Protein AF-0000000086881208 (afdb_homodimer)

pLDDT: m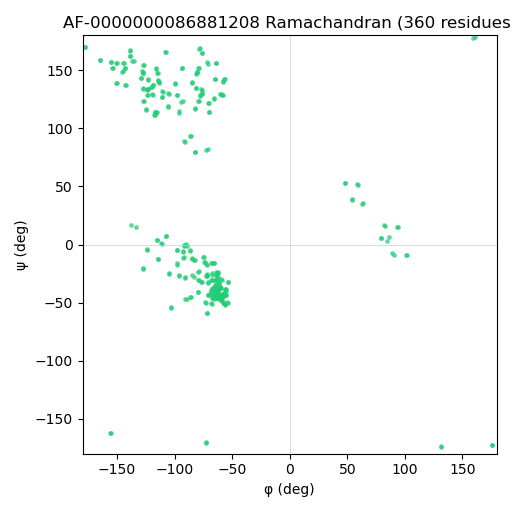ean 94.54, std 6.15, range [45.84, 98.88]

Structure (mmCIF, N/CA/C/O backbone):
data_AF-0000000086881208-model_v1
#
loop_
_entity.id
_entity.type
_entity.pdbx_description
1 polymer 'GNAT family N-acetyltransferase'
#
loop_
_atom_site.group_PDB
_atom_site.id
_atom_site.type_symbol
_atom_site.label_atom_id
_atom_site.label_alt_id
_atom_site.label_comp_id
_atom_site.label_asym_id
_atom_site.label_entity_id
_atom_site.label_seq_id
_atom_site.pdbx_PDB_ins_code
_atom_site.Cartn_x
_atom_site.Cartn_y
_atom_site.Cartn_z
_atom_site.occupancy
_atom_site.B_iso_or_equiv
_atom_site.auth_seq_id
_atom_site.auth_comp_id
_atom_site.auth_asym_id
_atom_site.auth_atom_id
_atom_site.pdbx_PDB_model_num
ATOM 1 N N . MET A 1 1 ? 14.539 -14.617 -22.531 1 46.09 1 MET A N 1
ATOM 2 C CA . MET A 1 1 ? 13.367 -14.367 -21.703 1 46.09 1 MET A CA 1
ATOM 3 C C . MET A 1 1 ? 13.273 -15.391 -20.578 1 46.09 1 MET A C 1
ATOM 5 O O . MET A 1 1 ? 13.602 -16.562 -20.766 1 46.09 1 MET A O 1
ATOM 9 N N . PHE A 1 2 ? 13.438 -14.977 -19.266 1 60.81 2 PHE A N 1
ATOM 10 C CA . PHE A 1 2 ? 14.055 -15.773 -18.203 1 60.81 2 PHE A CA 1
ATOM 11 C C . PHE A 1 2 ? 13.141 -16.922 -17.797 1 60.81 2 PHE A C 1
ATOM 13 O O . PHE A 1 2 ? 12.023 -16.688 -17.312 1 60.81 2 PHE A O 1
ATOM 20 N N . THR A 1 3 ? 13.18 -18.016 -18.562 1 76 3 THR A N 1
ATOM 21 C CA . THR A 1 3 ? 12.609 -19.25 -18.031 1 76 3 THR A CA 1
ATOM 22 C C . THR A 1 3 ? 13.422 -19.734 -16.828 1 76 3 THR A C 1
ATOM 24 O O . THR A 1 3 ? 14.656 -19.75 -16.875 1 76 3 THR A O 1
ATOM 27 N N . TYR A 1 4 ? 12.734 -19.938 -15.781 1 84.25 4 TYR A N 1
ATOM 28 C CA . TYR A 1 4 ? 13.375 -20.422 -14.562 1 84.25 4 TYR A CA 1
ATOM 29 C C . TYR A 1 4 ? 12.844 -21.797 -14.18 1 84.25 4 TYR A C 1
ATOM 31 O O . TYR A 1 4 ? 11.656 -21.953 -13.875 1 84.25 4 TYR A O 1
ATOM 39 N N . SER A 1 5 ? 13.734 -22.75 -14.25 1 88 5 SER A N 1
ATOM 40 C CA . SER A 1 5 ? 13.328 -24.094 -13.867 1 88 5 SER A CA 1
ATOM 41 C C . SER A 1 5 ? 13.32 -24.266 -12.352 1 88 5 SER A C 1
ATOM 43 O O . SER A 1 5 ? 14.336 -24.016 -11.688 1 88 5 SER A O 1
ATOM 45 N N . LEU A 1 6 ? 12.211 -24.656 -11.781 1 88.81 6 LEU A N 1
ATOM 46 C CA . LEU A 1 6 ? 12.086 -24.891 -10.352 1 88.81 6 LEU A CA 1
ATOM 47 C C . LEU A 1 6 ? 12.516 -26.312 -9.984 1 88.81 6 LEU A C 1
ATOM 49 O O . LEU A 1 6 ? 13.203 -26.516 -8.984 1 88.81 6 LEU A O 1
ATOM 53 N N . ASP A 1 7 ? 12.055 -27.297 -10.781 1 87.38 7 ASP A N 1
ATOM 54 C CA . ASP A 1 7 ? 12.461 -28.688 -10.703 1 87.38 7 ASP A CA 1
ATOM 55 C C . ASP A 1 7 ? 12.25 -29.406 -12.047 1 87.38 7 ASP A C 1
ATOM 57 O O . ASP A 1 7 ? 12.195 -28.75 -13.094 1 87.38 7 ASP A O 1
ATOM 61 N N . GLU A 1 8 ? 12.227 -30.688 -11.992 1 88.31 8 GLU A N 1
ATOM 62 C CA . GLU A 1 8 ? 12.18 -31.469 -13.227 1 88.31 8 GLU A CA 1
ATOM 63 C C . GLU A 1 8 ? 10.891 -31.203 -13.992 1 88.31 8 GLU A C 1
ATOM 65 O O . GLU A 1 8 ? 10.883 -31.219 -15.227 1 88.31 8 GLU A O 1
ATOM 70 N N . TYR A 1 9 ? 9.844 -30.812 -13.297 1 90.56 9 TYR A N 1
ATOM 71 C CA . TYR A 1 9 ? 8.547 -30.766 -13.953 1 90.56 9 TYR A CA 1
ATOM 72 C C . TYR A 1 9 ? 7.93 -29.375 -13.852 1 90.56 9 TYR A C 1
ATOM 74 O O . TYR A 1 9 ? 6.871 -29.109 -14.43 1 90.56 9 TYR A O 1
ATOM 82 N N . THR A 1 10 ? 8.555 -28.5 -13.172 1 93 10 THR A N 1
ATOM 83 C CA . THR A 1 10 ? 7.965 -27.203 -12.891 1 93 10 THR A CA 1
ATOM 84 C C . THR A 1 10 ? 8.875 -26.078 -13.383 1 93 10 THR A C 1
ATOM 86 O O . THR A 1 10 ? 10.086 -26.141 -13.203 1 93 10 THR A O 1
ATOM 89 N N . GLU A 1 11 ? 8.281 -25.078 -14.07 1 95.06 11 GLU A N 1
ATOM 90 C CA . GLU A 1 11 ? 9.055 -23.938 -14.555 1 95.06 11 GLU A CA 1
ATOM 91 C C . GLU A 1 11 ? 8.25 -22.656 -14.492 1 95.06 11 GLU A C 1
ATOM 93 O O . GLU A 1 11 ? 7.016 -22.688 -14.469 1 95.06 11 GLU A O 1
ATOM 98 N N . LEU A 1 12 ? 8.969 -21.578 -14.422 1 95.56 12 LEU A N 1
ATOM 99 C CA . LEU A 1 12 ? 8.422 -20.234 -14.562 1 95.56 12 LEU A CA 1
ATOM 100 C C . LEU A 1 12 ? 8.758 -19.641 -15.93 1 95.56 12 LEU A C 1
ATOM 102 O O . LEU A 1 12 ? 9.898 -19.734 -16.375 1 95.56 12 LEU A O 1
ATOM 106 N N . ARG A 1 13 ? 7.723 -19.141 -16.562 1 94.19 13 ARG A N 1
ATOM 107 C CA . ARG A 1 13 ? 7.926 -18.469 -17.844 1 94.19 13 ARG A CA 1
ATOM 108 C C . ARG A 1 13 ? 7.305 -17.078 -17.828 1 94.19 13 ARG A C 1
ATOM 110 O O . ARG A 1 13 ? 6.164 -16.891 -17.406 1 94.19 13 ARG A O 1
ATOM 117 N N . PRO A 1 14 ? 8.125 -16.109 -18.359 1 91.94 14 PRO A N 1
ATOM 118 C CA . PRO A 1 14 ? 7.453 -14.828 -18.547 1 91.94 14 PRO A CA 1
ATOM 119 C C . PRO A 1 14 ? 6.215 -14.938 -19.438 1 91.94 14 PRO A C 1
ATOM 121 O O . PRO A 1 14 ? 6.211 -15.695 -20.406 1 91.94 14 PRO A O 1
ATOM 124 N N . LEU A 1 15 ? 5.211 -14.188 -19.078 1 93.56 15 LEU A N 1
ATOM 125 C CA . LEU A 1 15 ? 3.982 -14.234 -19.859 1 93.56 15 LEU A CA 1
ATOM 126 C C . LEU A 1 15 ? 4.215 -13.703 -21.266 1 93.56 15 LEU A C 1
ATOM 128 O O . LEU A 1 15 ? 5.008 -12.773 -21.469 1 93.56 15 LEU A O 1
ATOM 132 N N . SER A 1 16 ? 3.6 -14.297 -22.203 1 92.88 16 SER A N 1
ATOM 133 C CA . SER A 1 16 ? 3.551 -13.852 -23.594 1 92.88 16 SER A CA 1
ATOM 134 C C . SER A 1 16 ? 2.156 -14.031 -24.188 1 92.88 16 SER A C 1
ATOM 136 O O . SER A 1 16 ? 1.312 -14.711 -23.594 1 92.88 16 SER A O 1
ATOM 138 N N . MET A 1 17 ? 2.02 -13.398 -25.312 1 95.56 17 MET A N 1
ATOM 139 C CA . MET A 1 17 ? 0.695 -13.445 -25.922 1 95.56 17 MET A CA 1
ATOM 140 C C . MET A 1 17 ? 0.312 -14.875 -26.281 1 95.56 17 MET A C 1
ATOM 142 O O . MET A 1 17 ? -0.872 -15.203 -26.359 1 95.56 17 MET A O 1
ATOM 146 N N . GLU A 1 18 ? 1.263 -15.703 -26.453 1 95.38 18 GLU A N 1
ATOM 147 C CA . GLU A 1 18 ? 0.986 -17.094 -26.812 1 95.38 18 GLU A CA 1
ATOM 148 C C . GLU A 1 18 ? 0.327 -17.828 -25.641 1 95.38 18 GLU A C 1
ATOM 150 O O . GLU A 1 18 ? -0.238 -18.906 -25.828 1 95.38 18 GLU A O 1
ATOM 155 N N . HIS A 1 19 ? 0.376 -17.328 -24.484 1 96.75 19 HIS A N 1
ATOM 156 C CA . HIS A 1 19 ? -0.171 -17.969 -23.297 1 96.75 19 HIS A CA 1
ATOM 157 C C . HIS A 1 19 ? -1.629 -17.578 -23.078 1 96.75 19 HIS A C 1
ATOM 159 O O . HIS A 1 19 ? -2.258 -18.016 -22.125 1 96.75 19 HIS A O 1
ATOM 165 N N . THR A 1 20 ? -2.18 -16.719 -23.953 1 98 20 THR A N 1
ATOM 166 C CA . THR A 1 20 ? -3.514 -16.156 -23.781 1 98 20 THR A CA 1
ATOM 167 C C . THR A 1 20 ? -4.555 -17.266 -23.641 1 98 20 THR A C 1
ATOM 169 O O . THR A 1 20 ? -5.297 -17.312 -22.656 1 98 20 THR A O 1
ATOM 172 N N . LYS A 1 21 ? -4.555 -18.203 -24.547 1 97.69 21 LYS A N 1
ATOM 173 C CA . LYS A 1 21 ? -5.586 -19.25 -24.531 1 97.69 21 LYS A CA 1
ATOM 174 C C . LYS A 1 21 ? -5.434 -20.172 -23.328 1 97.69 21 LYS A C 1
ATOM 176 O O . LYS A 1 21 ? -6.395 -20.391 -22.594 1 97.69 21 LYS A O 1
ATOM 181 N N . PRO A 1 22 ? -4.23 -20.703 -23.078 1 97.81 22 PRO A N 1
ATOM 182 C CA . PRO A 1 22 ? -4.078 -21.531 -21.891 1 97.81 22 PRO A CA 1
ATOM 183 C C . PRO A 1 22 ? -4.477 -20.812 -20.594 1 97.81 22 PRO A C 1
ATOM 185 O O . PRO A 1 22 ? -5.07 -21.422 -19.703 1 97.81 22 PRO A O 1
ATOM 188 N N . LEU A 1 23 ? -4.176 -19.578 -20.484 1 98.19 23 LEU A N 1
ATOM 189 C CA . LEU A 1 23 ? -4.496 -18.812 -19.281 1 98.19 23 LEU A CA 1
ATOM 190 C C . LEU A 1 23 ? -6.004 -18.609 -19.156 1 98.19 23 LEU A C 1
ATOM 192 O O . LEU A 1 23 ? -6.562 -18.719 -18.062 1 98.19 23 LEU A O 1
ATOM 196 N N . PHE A 1 24 ? -6.633 -18.297 -20.266 1 98.5 24 PHE A N 1
ATOM 197 C CA . PHE A 1 24 ? -8.086 -18.141 -20.25 1 98.5 24 PHE A CA 1
ATOM 198 C C . PHE A 1 24 ? -8.758 -19.438 -19.797 1 98.5 24 PHE A C 1
ATOM 200 O O . PHE A 1 24 ? -9.648 -19.406 -18.938 1 98.5 24 PHE A O 1
ATOM 207 N N . GLU A 1 25 ? -8.312 -20.5 -20.344 1 97.94 25 GLU A N 1
ATOM 208 C CA . GLU A 1 25 ? -8.898 -21.812 -20.031 1 97.94 25 GLU A CA 1
ATOM 209 C C . GLU A 1 25 ? -8.68 -22.156 -18.547 1 97.94 25 GLU A C 1
ATOM 211 O O . GLU A 1 25 ? -9.594 -22.656 -17.891 1 97.94 25 GLU A O 1
ATOM 216 N N . LEU A 1 26 ? -7.52 -21.922 -18.094 1 98.12 26 LEU A N 1
ATOM 217 C CA . LEU A 1 26 ? -7.219 -22.156 -16.688 1 98.12 26 LEU A CA 1
ATOM 218 C C . LEU A 1 26 ? -8.141 -21.344 -15.789 1 98.12 26 LEU A C 1
ATOM 220 O O . LEU A 1 26 ? -8.703 -21.859 -14.828 1 98.12 26 LEU A O 1
ATOM 224 N N . THR A 1 27 ? -8.258 -20.016 -16.078 1 97.94 27 THR A N 1
ATOM 225 C CA . THR A 1 27 ? -9.117 -19.125 -15.312 1 97.94 27 THR A CA 1
ATOM 226 C C . THR A 1 27 ? -10.562 -19.625 -15.336 1 97.94 27 THR A C 1
ATOM 228 O O . THR A 1 27 ? -11.211 -19.719 -14.289 1 97.94 27 THR A O 1
ATOM 231 N N . ASP A 1 28 ? -10.945 -20.016 -16.516 1 97.5 28 ASP A N 1
ATOM 232 C CA . ASP A 1 28 ? -12.336 -20.438 -16.688 1 97.5 28 ASP A CA 1
ATOM 233 C C . ASP A 1 28 ? -12.633 -21.703 -15.906 1 97.5 28 ASP A C 1
ATOM 235 O O . ASP A 1 28 ? -13.648 -21.797 -15.211 1 97.5 28 ASP A O 1
ATOM 239 N N . ARG A 1 29 ? -11.828 -22.656 -15.977 1 96.88 29 ARG A N 1
ATOM 240 C CA . ARG A 1 29 ? -12.086 -23.922 -15.305 1 96.88 29 ARG A CA 1
ATOM 241 C C . ARG A 1 29 ? -11.898 -23.797 -13.797 1 96.88 29 ARG A C 1
ATOM 243 O O . ARG A 1 29 ? -12.297 -24.672 -13.039 1 96.88 29 ARG A O 1
ATOM 250 N N . SER A 1 30 ? -11.25 -22.719 -13.43 1 97.5 30 SER A N 1
ATOM 251 C CA . SER A 1 30 ? -10.969 -22.531 -12.008 1 97.5 30 SER A CA 1
ATOM 252 C C . SER A 1 30 ? -11.844 -21.422 -11.422 1 97.5 30 SER A C 1
ATOM 254 O O . SER A 1 30 ? -11.625 -20.984 -10.289 1 97.5 30 SER A O 1
ATOM 256 N N . ARG A 1 31 ? -12.773 -20.906 -12.125 1 96.5 31 ARG A N 1
ATOM 257 C CA . ARG A 1 31 ? -13.508 -19.688 -11.812 1 96.5 31 ARG A CA 1
ATOM 258 C C . ARG A 1 31 ? -14.164 -19.766 -10.445 1 96.5 31 ARG A C 1
ATOM 260 O O . ARG A 1 31 ? -14.086 -18.828 -9.648 1 96.5 31 ARG A O 1
ATOM 267 N N . ASP A 1 32 ? -14.758 -20.875 -10.078 1 94.88 32 ASP A N 1
ATOM 268 C CA . ASP A 1 32 ? -15.5 -21.016 -8.828 1 94.88 32 ASP A CA 1
ATOM 269 C C . ASP A 1 32 ? -14.578 -20.891 -7.621 1 94.88 32 ASP A C 1
ATOM 271 O O . ASP A 1 32 ? -14.938 -20.266 -6.625 1 94.88 32 ASP A O 1
ATOM 275 N N . GLN A 1 33 ? -13.469 -21.422 -7.781 1 93.88 33 GLN A N 1
ATOM 276 C CA . GLN A 1 33 ? -12.516 -21.391 -6.676 1 93.88 33 GLN A CA 1
ATOM 277 C C . GLN A 1 33 ? -11.82 -20.031 -6.59 1 93.88 33 GLN A C 1
ATOM 279 O O . GLN A 1 33 ? -11.609 -19.516 -5.492 1 93.88 33 GLN A O 1
ATOM 284 N N . LEU A 1 34 ? -11.469 -19.5 -7.742 1 95.19 34 LEU A N 1
ATOM 285 C CA . LEU A 1 34 ? -10.695 -18.266 -7.805 1 95.19 34 LEU A CA 1
ATOM 286 C C . LEU A 1 34 ? -11.547 -17.062 -7.379 1 95.19 34 LEU A C 1
ATOM 288 O O . LEU A 1 34 ? -11.039 -16.141 -6.75 1 95.19 34 LEU A O 1
ATOM 292 N N . ARG A 1 35 ? -12.859 -17.078 -7.645 1 94.06 35 ARG A N 1
ATOM 293 C CA . ARG A 1 35 ? -13.727 -15.922 -7.438 1 94.06 35 ARG A CA 1
ATOM 294 C C . ARG A 1 35 ? -13.844 -15.586 -5.953 1 94.06 35 ARG A C 1
ATOM 296 O O . ARG A 1 35 ? -14.258 -14.484 -5.59 1 94.06 35 ARG A O 1
ATOM 303 N N . HIS A 1 36 ? -13.453 -16.516 -5.043 1 92.5 36 HIS A N 1
ATOM 304 C CA . HIS A 1 36 ? -13.508 -16.281 -3.607 1 92.5 36 HIS A CA 1
ATOM 305 C C . HIS A 1 36 ? -12.508 -15.203 -3.191 1 92.5 36 HIS A C 1
ATOM 307 O O . HIS A 1 36 ? -12.734 -14.477 -2.223 1 92.5 36 HIS A O 1
ATOM 313 N N . TRP A 1 37 ? -11.477 -15.102 -4.016 1 93.31 37 TRP A N 1
ATOM 314 C CA . TRP A 1 37 ? -10.367 -14.273 -3.555 1 93.31 37 TRP A CA 1
ATOM 315 C C . TRP A 1 37 ? -10 -13.219 -4.594 1 93.31 37 TRP A C 1
ATOM 317 O O . TRP A 1 37 ? -9.336 -12.234 -4.277 1 93.31 37 TRP A O 1
ATOM 327 N N . LEU A 1 38 ? -10.422 -13.492 -5.836 1 94.25 38 LEU A N 1
ATOM 328 C CA . LEU A 1 38 ? -9.984 -12.633 -6.93 1 94.25 38 LEU A CA 1
ATOM 329 C C . LEU A 1 38 ? -11.18 -11.945 -7.594 1 94.25 38 LEU A C 1
ATOM 331 O O . LEU A 1 38 ? -11.906 -12.578 -8.359 1 94.25 38 LEU A O 1
ATOM 335 N N . PRO A 1 39 ? -11.281 -10.664 -7.43 1 90.44 39 PRO A N 1
ATOM 336 C CA . PRO A 1 39 ? -12.484 -9.961 -7.879 1 90.44 39 PRO A CA 1
ATOM 337 C C . PRO A 1 39 ? -12.578 -9.852 -9.398 1 90.44 39 PRO A C 1
ATOM 339 O O . PRO A 1 39 ? -13.664 -9.633 -9.945 1 90.44 39 PRO A O 1
ATOM 342 N N . TRP A 1 40 ? -11.492 -10.047 -10.102 1 92.12 40 TRP A N 1
ATOM 343 C CA . TRP A 1 40 ? -11.461 -9.844 -11.547 1 92.12 40 TRP A CA 1
ATOM 344 C C . TRP A 1 40 ? -12 -11.062 -12.281 1 92.12 40 TRP A C 1
ATOM 346 O O . TRP A 1 40 ? -12.297 -10.992 -13.484 1 92.12 40 TRP A O 1
ATOM 356 N N . VAL A 1 41 ? -12.156 -12.156 -11.641 1 94.94 41 VAL A N 1
ATOM 357 C CA . VAL A 1 41 ? -12.438 -13.445 -12.266 1 94.94 41 VAL A CA 1
ATOM 358 C C . VAL A 1 41 ? -13.734 -13.367 -13.062 1 94.94 41 VAL A C 1
ATOM 360 O O . VAL A 1 41 ? -13.805 -13.82 -14.203 1 94.94 41 VAL A O 1
ATOM 363 N N . ASP A 1 42 ? -14.711 -12.75 -12.5 1 93.31 42 ASP A N 1
ATOM 364 C CA . ASP A 1 42 ? -16.031 -12.742 -13.117 1 93.31 42 ASP A CA 1
ATOM 365 C C . ASP A 1 42 ? -16.078 -11.805 -14.32 1 93.31 42 ASP A C 1
ATOM 367 O O . ASP A 1 42 ? -17 -11.852 -15.125 1 93.31 42 ASP A O 1
ATOM 371 N N . HIS A 1 43 ? -15.047 -11.016 -14.484 1 94.12 43 HIS A N 1
ATOM 372 C CA . HIS A 1 43 ? -14.977 -10.102 -15.617 1 94.12 43 HIS A CA 1
ATOM 373 C C . HIS A 1 43 ? -14.25 -10.742 -16.797 1 94.12 43 HIS A C 1
ATOM 375 O O . HIS A 1 43 ? -14.234 -10.188 -17.891 1 94.12 43 HIS A O 1
ATOM 381 N N . VAL A 1 44 ? -13.625 -11.844 -16.578 1 96.62 44 VAL A N 1
ATOM 382 C CA . VAL A 1 44 ? -12.93 -12.57 -17.625 1 96.62 44 VAL A CA 1
ATOM 383 C C . VAL A 1 44 ? -13.875 -13.586 -18.266 1 96.62 44 VAL A C 1
ATOM 385 O O . VAL A 1 44 ? -13.938 -14.734 -17.828 1 96.62 44 VAL A O 1
ATOM 388 N N . THR A 1 45 ? -14.578 -13.141 -19.266 1 96.38 45 THR A N 1
ATOM 389 C CA . THR A 1 45 ? -15.609 -13.984 -19.875 1 96.38 45 THR A CA 1
ATOM 390 C C . THR A 1 45 ? -15.25 -14.336 -21.312 1 96.38 45 THR A C 1
ATOM 392 O O . THR A 1 45 ? -15.859 -15.227 -21.906 1 96.38 45 THR A O 1
ATOM 395 N N . GLU A 1 46 ? -14.25 -13.633 -21.844 1 97.56 46 GLU A N 1
ATOM 396 C CA . GLU A 1 46 ? -13.781 -13.883 -23.203 1 97.56 46 GLU A CA 1
ATOM 397 C C . GLU A 1 46 ? -12.258 -13.906 -23.266 1 97.56 46 GLU A C 1
ATOM 399 O O . GLU A 1 46 ? -11.586 -13.312 -22.422 1 97.56 46 GLU A O 1
ATOM 404 N N . VAL A 1 47 ? -11.75 -14.539 -24.266 1 97.69 47 VAL A N 1
ATOM 405 C CA . VAL A 1 47 ? -10.312 -14.703 -24.453 1 97.69 47 VAL A CA 1
ATOM 406 C C . VAL A 1 47 ? -9.648 -13.328 -24.547 1 97.69 47 VAL A C 1
ATOM 408 O O . VAL A 1 47 ? -8.531 -13.133 -24.062 1 97.69 47 VAL A O 1
ATOM 411 N N . GLU A 1 48 ? -10.367 -12.398 -25.047 1 97.44 48 GLU A N 1
ATOM 412 C CA . GLU A 1 48 ? -9.844 -11.047 -25.219 1 97.44 48 GLU A CA 1
ATOM 413 C C . GLU A 1 48 ? -9.539 -10.383 -23.875 1 97.44 48 GLU A C 1
ATOM 415 O O . GLU A 1 48 ? -8.602 -9.594 -23.766 1 97.44 48 GLU A O 1
ATOM 420 N N . HIS A 1 49 ? -10.32 -10.68 -22.922 1 97.56 49 HIS A N 1
ATOM 421 C CA . HIS A 1 49 ? -10.055 -10.148 -21.594 1 97.56 49 HIS A CA 1
ATOM 422 C C . HIS A 1 49 ? -8.688 -10.609 -21.078 1 97.56 49 HIS A C 1
ATOM 424 O O . HIS A 1 49 ? -7.965 -9.836 -20.438 1 97.56 49 HIS A O 1
ATOM 430 N N . THR A 1 50 ? -8.375 -11.797 -21.391 1 97.69 50 THR A N 1
ATOM 431 C CA . THR A 1 50 ? -7.09 -12.359 -21 1 97.69 50 THR A CA 1
ATOM 432 C C . THR A 1 50 ? -5.953 -11.727 -21.797 1 97.69 50 THR A C 1
ATOM 434 O O . THR A 1 50 ? -4.906 -11.391 -21.234 1 97.69 50 THR A O 1
ATOM 437 N N . SER A 1 51 ? -6.133 -11.562 -23.094 1 97.62 51 SER A N 1
ATOM 438 C CA . SER A 1 51 ? -5.09 -10.93 -23.906 1 97.62 51 SER A CA 1
ATOM 439 C C . SER A 1 51 ? -4.816 -9.508 -23.438 1 97.62 51 SER A C 1
ATOM 441 O O . SER A 1 51 ? -3.666 -9.055 -23.438 1 97.62 51 SER A O 1
ATOM 443 N N . ASN A 1 52 ? -5.809 -8.82 -23.031 1 96.94 52 ASN A N 1
ATOM 444 C CA . ASN A 1 52 ? -5.645 -7.477 -22.484 1 96.94 52 ASN A CA 1
ATOM 445 C C . ASN A 1 52 ? -4.836 -7.496 -21.188 1 96.94 52 ASN A C 1
ATOM 447 O O . ASN A 1 52 ? -3.986 -6.629 -20.969 1 96.94 52 ASN A O 1
ATOM 451 N N . PHE A 1 53 ? -5.211 -8.469 -20.438 1 95.38 53 PHE A N 1
ATOM 452 C CA . PHE A 1 53 ? -4.457 -8.617 -19.203 1 95.38 53 PHE A CA 1
ATOM 453 C C . PHE A 1 53 ? -2.973 -8.805 -19.484 1 95.38 53 PHE A C 1
ATOM 455 O O . PHE A 1 53 ? -2.127 -8.133 -18.906 1 95.38 53 PHE A O 1
ATOM 462 N N . ILE A 1 54 ? -2.672 -9.695 -20.344 1 96.06 54 ILE A N 1
ATOM 463 C CA . ILE A 1 54 ? -1.283 -10.008 -20.672 1 96.06 54 ILE A CA 1
ATOM 464 C C . ILE A 1 54 ? -0.602 -8.773 -21.266 1 96.06 54 ILE A C 1
ATOM 466 O O . ILE A 1 54 ? 0.527 -8.445 -20.891 1 96.06 54 ILE A O 1
ATOM 470 N N . SER A 1 55 ? -1.247 -8.094 -22.094 1 95.31 55 SER A N 1
ATOM 471 C CA . SER A 1 55 ? -0.711 -6.875 -22.688 1 95.31 55 SER A CA 1
ATOM 472 C C . SER A 1 55 ? -0.374 -5.844 -21.609 1 95.31 55 SER A C 1
ATOM 474 O O . SER A 1 55 ? 0.695 -5.23 -21.656 1 95.31 55 SER A O 1
ATOM 476 N N . ASN A 1 56 ? -1.255 -5.688 -20.672 1 92.81 56 ASN A N 1
ATOM 477 C CA . ASN A 1 56 ? -1.039 -4.738 -19.578 1 92.81 56 ASN A CA 1
ATOM 478 C C . ASN A 1 56 ? 0.125 -5.164 -18.688 1 92.81 56 ASN A C 1
ATOM 480 O O . ASN A 1 56 ? 0.909 -4.324 -18.25 1 92.81 56 ASN A O 1
ATOM 484 N N . ALA A 1 57 ? 0.141 -6.438 -18.422 1 90.94 57 ALA A N 1
ATOM 485 C CA . ALA A 1 57 ? 1.234 -6.965 -17.625 1 90.94 57 ALA A CA 1
ATOM 486 C C . ALA A 1 57 ? 2.586 -6.688 -18.266 1 90.94 57 ALA A C 1
ATOM 488 O O . ALA A 1 57 ? 3.537 -6.281 -17.594 1 90.94 57 ALA A O 1
ATOM 489 N N . LEU A 1 58 ? 2.666 -6.875 -19.531 1 89.75 58 LEU A N 1
ATOM 490 C CA . LEU A 1 58 ? 3.891 -6.625 -20.281 1 89.75 58 LEU A CA 1
ATOM 491 C C . LEU A 1 58 ? 4.258 -5.145 -20.25 1 89.75 58 LEU A C 1
ATOM 493 O O . LEU A 1 58 ? 5.426 -4.793 -20.078 1 89.75 58 LEU A O 1
ATOM 497 N N . LYS A 1 59 ? 3.32 -4.336 -20.375 1 89.56 59 LYS A N 1
ATOM 498 C CA . LYS A 1 59 ? 3.533 -2.893 -20.328 1 89.56 59 LYS A CA 1
ATOM 499 C C . LYS A 1 59 ? 4.055 -2.455 -18.969 1 89.56 59 LYS A C 1
ATOM 501 O O . LYS A 1 59 ? 4.984 -1.649 -18.891 1 89.56 59 LYS A O 1
ATOM 506 N N . GLN A 1 60 ? 3.436 -2.957 -17.953 1 85.31 60 GLN A N 1
ATOM 507 C CA . GLN A 1 60 ? 3.854 -2.619 -16.594 1 85.31 60 GLN A CA 1
ATOM 508 C C . GLN A 1 60 ? 5.301 -3.031 -16.344 1 85.31 60 GLN A C 1
ATOM 510 O O . GLN A 1 60 ? 6.059 -2.299 -15.711 1 85.31 60 GLN A O 1
ATOM 515 N N . GLY A 1 61 ? 5.605 -4.18 -16.766 1 84.5 61 GLY A N 1
ATOM 516 C CA . GLY A 1 61 ? 6.98 -4.637 -16.656 1 84.5 61 GLY A CA 1
ATOM 517 C C . GLY A 1 61 ? 7.98 -3.701 -17.312 1 84.5 61 GLY A C 1
ATOM 518 O O . GLY A 1 61 ? 9 -3.357 -16.703 1 84.5 61 GLY A O 1
ATOM 519 N N . ALA A 1 62 ? 7.621 -3.211 -18.375 1 83.62 62 ALA A N 1
ATOM 520 C CA . ALA A 1 62 ? 8.484 -2.312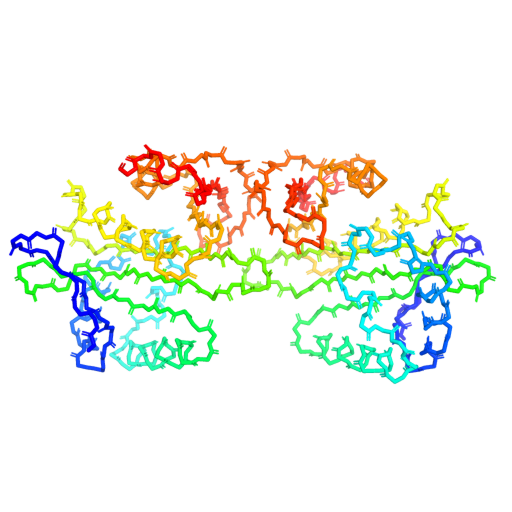 -19.125 1 83.62 62 ALA A CA 1
ATOM 521 C C . ALA A 1 62 ? 8.594 -0.95 -18.453 1 83.62 62 ALA A C 1
ATOM 523 O O . ALA A 1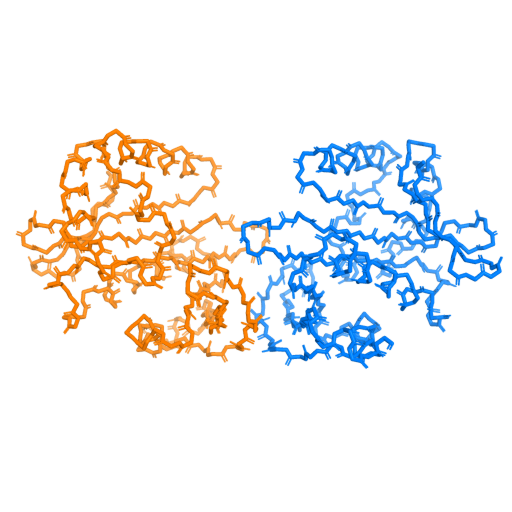 62 ? 9.633 -0.296 -18.531 1 83.62 62 ALA A O 1
ATOM 524 N N . GLU A 1 63 ? 7.637 -0.629 -17.766 1 85.19 63 GLU A N 1
ATOM 525 C CA . GLU A 1 63 ? 7.582 0.725 -17.219 1 85.19 63 GLU A CA 1
ATOM 526 C C . GLU A 1 63 ? 8.258 0.798 -15.852 1 85.19 63 GLU A C 1
ATOM 528 O O . GLU A 1 63 ? 9.031 1.72 -15.578 1 85.19 63 GLU A O 1
ATOM 533 N N . ASN A 1 64 ? 8.023 -0.02 -14.992 1 80.25 64 ASN A N 1
ATOM 534 C CA . ASN A 1 64 ? 8.477 0.232 -13.633 1 80.25 64 ASN A CA 1
ATOM 535 C C . ASN A 1 64 ? 9.055 -1.029 -12.992 1 80.25 64 ASN A C 1
ATOM 537 O O . ASN A 1 64 ? 9.18 -1.107 -11.766 1 80.25 64 ASN A O 1
ATOM 541 N N . GLY A 1 65 ? 9.406 -2.105 -13.82 1 77.94 65 GLY A N 1
ATOM 542 C CA . GLY A 1 65 ? 10.164 -3.25 -13.352 1 77.94 65 GLY A CA 1
ATOM 543 C C . GLY A 1 65 ? 9.297 -4.332 -12.734 1 77.94 65 GLY A C 1
ATOM 544 O O . GLY A 1 65 ? 9.805 -5.305 -12.18 1 77.94 65 GLY A O 1
ATOM 545 N N . GLY A 1 66 ? 7.93 -4.184 -12.812 1 80.75 66 GLY A N 1
ATOM 546 C CA . GLY A 1 66 ? 7.07 -5.293 -12.43 1 80.75 66 GLY A CA 1
ATOM 547 C C . GLY A 1 66 ? 7.102 -6.445 -13.414 1 80.75 66 GLY A C 1
ATOM 548 O O . GLY A 1 66 ? 7.734 -6.348 -14.469 1 80.75 66 GLY A O 1
ATOM 549 N N . PHE A 1 67 ? 6.805 -7.688 -13.023 1 86.19 67 PHE A N 1
ATOM 550 C CA . PHE A 1 67 ? 6.637 -8.719 -14.039 1 86.19 67 PHE A CA 1
ATOM 551 C C . PHE A 1 67 ? 5.66 -9.789 -13.562 1 86.19 67 PHE A C 1
ATOM 553 O O . PHE A 1 67 ? 5.395 -9.906 -12.367 1 86.19 67 PHE A O 1
ATOM 560 N N . THR A 1 68 ? 5.117 -10.414 -14.5 1 93.5 68 THR A N 1
ATOM 561 C CA . THR A 1 68 ? 4.199 -11.531 -14.305 1 93.5 68 THR A CA 1
ATOM 562 C C . THR A 1 68 ? 4.688 -12.773 -15.047 1 93.5 68 THR A C 1
ATOM 564 O O . THR A 1 68 ? 5.156 -12.672 -16.188 1 93.5 68 THR A O 1
ATOM 567 N N . ALA A 1 69 ? 4.684 -13.859 -14.406 1 95.12 69 ALA A N 1
ATOM 568 C CA . ALA A 1 69 ? 5.113 -15.125 -15 1 95.12 69 ALA A CA 1
ATOM 569 C C . ALA A 1 69 ? 4.055 -16.203 -14.82 1 95.12 69 ALA A C 1
ATOM 571 O O . ALA A 1 69 ? 3.316 -16.203 -13.836 1 95.12 69 ALA A O 1
ATOM 572 N N . GLY A 1 70 ? 4.055 -17.062 -15.805 1 97 70 GLY A N 1
ATOM 573 C CA . GLY A 1 70 ? 3.281 -18.297 -15.648 1 97 70 GLY A CA 1
ATOM 574 C C . GLY A 1 70 ? 4.035 -19.391 -14.922 1 97 70 GLY A C 1
ATOM 575 O O . GLY A 1 70 ? 5.234 -19.578 -15.133 1 97 70 GLY A O 1
ATOM 576 N N . VAL A 1 71 ? 3.316 -20.078 -14.039 1 97.44 71 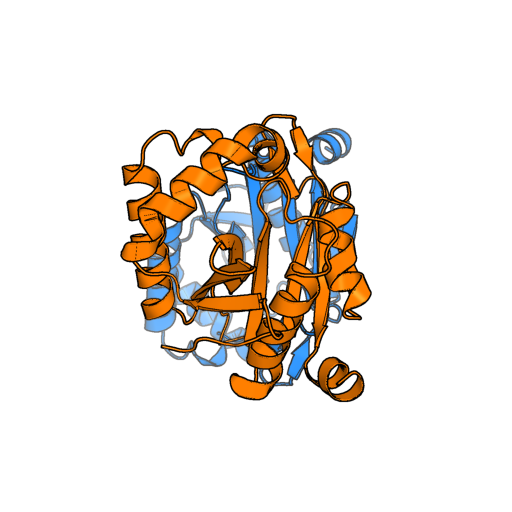VAL A N 1
ATOM 577 C CA . VAL A 1 71 ? 3.811 -21.297 -13.398 1 97.44 71 VAL A CA 1
ATOM 578 C C . VAL A 1 71 ? 3.365 -22.516 -14.203 1 97.44 71 VAL A C 1
ATOM 580 O O . VAL A 1 71 ? 2.168 -22.734 -14.398 1 97.44 71 VAL A O 1
ATOM 583 N N . TRP A 1 72 ? 4.367 -23.297 -14.609 1 96.62 72 TRP A N 1
ATOM 584 C CA . TRP A 1 72 ? 4.059 -24.422 -15.484 1 96.62 72 TRP A CA 1
ATOM 585 C C . TRP A 1 72 ? 4.457 -25.734 -14.828 1 96.62 72 TRP A C 1
ATOM 587 O O . TRP A 1 72 ? 5.566 -25.875 -14.305 1 96.62 72 TRP A O 1
ATOM 597 N N . LEU A 1 73 ? 3.525 -26.672 -14.805 1 96.62 73 LEU A N 1
ATOM 598 C CA . LEU A 1 73 ? 3.76 -28.031 -14.32 1 96.62 73 LEU A CA 1
ATOM 599 C C . LEU A 1 73 ? 3.564 -29.047 -15.445 1 96.62 73 LEU A C 1
ATOM 601 O O . LEU A 1 73 ? 2.455 -29.203 -15.961 1 96.62 73 LEU A O 1
ATOM 605 N N . LYS A 1 74 ? 4.59 -29.703 -15.852 1 94.5 74 LYS A N 1
ATOM 606 C CA . LYS A 1 74 ? 4.551 -30.703 -16.906 1 94.5 74 LYS A CA 1
ATOM 607 C C . LYS A 1 74 ? 3.932 -30.141 -18.188 1 94.5 74 LYS A C 1
ATOM 609 O O . LYS A 1 74 ? 3.064 -30.766 -18.797 1 94.5 74 LYS A O 1
ATOM 614 N N . GLY A 1 75 ? 4.27 -28.875 -18.484 1 92.69 75 GLY A N 1
ATOM 615 C CA . GLY A 1 75 ? 3.863 -28.25 -19.734 1 92.69 75 GLY A CA 1
ATOM 616 C C . GLY A 1 75 ? 2.514 -27.562 -19.641 1 92.69 75 GLY A C 1
ATOM 617 O O . GLY A 1 75 ? 2.125 -26.828 -20.562 1 92.69 75 GLY A O 1
ATOM 618 N N . ASP A 1 76 ? 1.85 -27.75 -18.531 1 95.88 76 ASP A N 1
ATOM 619 C CA . ASP A 1 76 ? 0.55 -27.109 -18.344 1 95.88 76 ASP A CA 1
ATOM 620 C C . ASP A 1 76 ? 0.672 -25.859 -17.484 1 95.88 76 ASP A C 1
ATOM 622 O O . ASP A 1 76 ? 1.396 -25.844 -16.484 1 95.88 76 ASP A O 1
ATOM 626 N N . LEU A 1 77 ? -0.06 -24.859 -17.938 1 97.31 77 LEU A N 1
ATOM 627 C CA . LEU A 1 77 ? -0.119 -23.656 -17.109 1 97.31 77 LEU A CA 1
ATOM 628 C C . LEU A 1 77 ? -0.922 -23.891 -15.844 1 97.31 77 LEU A C 1
ATOM 630 O O . LEU A 1 77 ? -2.092 -24.281 -15.906 1 97.31 77 LEU A O 1
ATOM 634 N N . ALA A 1 78 ? -0.288 -23.688 -14.719 1 97.81 78 ALA A N 1
ATOM 635 C CA . ALA A 1 78 ? -0.897 -24.016 -13.438 1 97.81 78 ALA A CA 1
ATOM 636 C C . ALA A 1 78 ? -1.361 -22.766 -12.703 1 97.81 78 ALA A C 1
ATOM 638 O O . ALA A 1 78 ? -2.236 -22.828 -11.836 1 97.81 78 ALA A O 1
ATOM 639 N N . GLY A 1 79 ? -0.754 -21.625 -13.008 1 97.56 79 GLY A N 1
ATOM 640 C CA . GLY A 1 79 ? -1.075 -20.391 -12.305 1 97.56 79 GLY A CA 1
ATOM 641 C C . GLY A 1 79 ? -0.201 -19.234 -12.719 1 97.56 79 GLY A C 1
ATOM 642 O O . GLY A 1 79 ? 0.508 -19.297 -13.727 1 97.56 79 GLY A O 1
ATOM 643 N N . ILE A 1 80 ? -0.355 -18.156 -11.992 1 97.25 80 ILE A N 1
ATOM 644 C CA . ILE A 1 80 ? 0.371 -16.922 -12.266 1 97.25 80 ILE A CA 1
ATOM 645 C C . ILE A 1 80 ? 1.031 -16.422 -10.984 1 97.25 80 ILE A C 1
ATOM 647 O O . ILE A 1 80 ? 0.467 -16.547 -9.898 1 97.25 80 ILE A O 1
ATOM 651 N N . ILE A 1 81 ? 2.195 -15.875 -11.164 1 96.94 81 ILE A N 1
ATOM 652 C CA . ILE A 1 81 ? 2.906 -15.195 -10.086 1 96.94 81 ILE A CA 1
ATOM 653 C C . ILE A 1 81 ? 3.637 -13.977 -10.633 1 96.94 81 ILE A C 1
ATOM 655 O O . ILE A 1 81 ? 3.99 -13.93 -11.812 1 96.94 81 ILE A O 1
ATOM 659 N N . GLY A 1 82 ? 3.83 -12.953 -9.789 1 96.12 82 GLY A N 1
ATOM 660 C CA . GLY A 1 82 ? 4.602 -11.828 -10.281 1 96.12 82 GLY A CA 1
ATOM 661 C C . GLY A 1 82 ? 4.82 -10.75 -9.242 1 96.12 82 GLY A C 1
ATOM 662 O O . GLY A 1 82 ? 4.27 -10.82 -8.141 1 96.12 82 GLY A O 1
ATOM 663 N N . PHE A 1 83 ? 5.691 -9.852 -9.656 1 95.94 83 PHE A N 1
ATOM 664 C CA . PHE A 1 83 ? 5.914 -8.625 -8.898 1 95.94 83 PHE A CA 1
ATOM 665 C C . PHE A 1 83 ? 4.844 -7.586 -9.219 1 95.94 83 PHE A C 1
ATOM 667 O O . PHE A 1 83 ? 4.492 -7.391 -10.383 1 95.94 83 PHE A O 1
ATOM 674 N N . HIS A 1 84 ? 4.344 -6.984 -8.18 1 93.94 84 HIS A N 1
ATOM 675 C CA . HIS A 1 84 ? 3.664 -5.719 -8.43 1 93.94 84 HIS A CA 1
ATOM 676 C 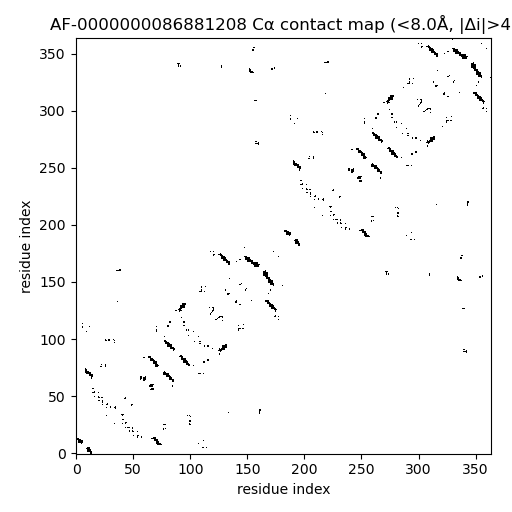C . HIS A 1 84 ? 4.664 -4.613 -8.758 1 93.94 84 HIS A C 1
ATOM 678 O O . HIS A 1 84 ? 5.805 -4.895 -9.133 1 93.94 84 HIS A O 1
ATOM 684 N N . GLU A 1 85 ? 4.18 -3.443 -8.805 1 91.56 85 GLU A N 1
ATOM 685 C CA . GLU A 1 85 ? 5.086 -2.344 -9.117 1 91.56 85 GLU A CA 1
ATOM 686 C C . GLU A 1 85 ? 6.207 -2.238 -8.086 1 91.56 85 GLU A C 1
ATOM 688 O O . GLU A 1 85 ? 5.945 -2.221 -6.883 1 91.56 85 GLU A O 1
ATOM 693 N N . ILE A 1 86 ? 7.445 -2.176 -8.602 1 95.56 86 ILE A N 1
ATOM 694 C CA . ILE A 1 86 ? 8.594 -2.051 -7.715 1 95.56 86 ILE A CA 1
ATOM 695 C C . ILE A 1 86 ? 8.719 -0.608 -7.227 1 95.56 86 ILE A C 1
ATOM 697 O O . ILE A 1 86 ? 8.648 0.331 -8.023 1 95.56 86 ILE A O 1
ATOM 701 N N . ASN A 1 87 ? 8.812 -0.423 -5.949 1 96.38 87 ASN A N 1
ATOM 702 C CA . ASN A 1 87 ? 9.172 0.868 -5.367 1 96.38 87 ASN A CA 1
ATOM 703 C C . ASN A 1 87 ? 10.688 1.043 -5.277 1 96.38 87 ASN A C 1
ATOM 705 O O . ASN A 1 87 ? 11.305 0.644 -4.289 1 96.38 87 ASN A O 1
ATOM 709 N N . TRP A 1 88 ? 11.25 1.637 -6.25 1 95.25 88 TRP A N 1
ATOM 710 C CA . TRP A 1 88 ? 12.695 1.764 -6.316 1 95.25 88 TRP A CA 1
ATOM 711 C C . TRP A 1 88 ? 13.203 2.762 -5.281 1 95.25 88 TRP A C 1
ATOM 713 O O . TRP A 1 88 ? 14.352 2.672 -4.836 1 95.25 88 TRP A O 1
ATOM 723 N N . THR A 1 89 ? 12.375 3.688 -4.895 1 93.75 89 THR A N 1
ATOM 724 C CA . THR A 1 89 ? 12.742 4.664 -3.877 1 93.75 89 THR A CA 1
ATOM 725 C C . THR A 1 89 ? 12.93 3.988 -2.521 1 93.75 89 THR A C 1
ATOM 727 O O . THR A 1 89 ? 13.938 4.211 -1.845 1 93.75 89 THR A O 1
ATOM 730 N N . ASN A 1 90 ? 12.023 3.154 -2.191 1 96.94 90 ASN A N 1
ATOM 731 C CA . ASN A 1 90 ? 12.086 2.467 -0.906 1 96.94 90 ASN A CA 1
ATOM 732 C C . ASN A 1 90 ? 12.688 1.07 -1.045 1 96.94 90 ASN A C 1
ATOM 734 O O . ASN A 1 90 ? 12.781 0.33 -0.064 1 96.94 90 ASN A O 1
ATOM 738 N N . ARG A 1 91 ? 12.961 0.661 -2.332 1 97.56 91 ARG A N 1
ATOM 739 C CA . ARG A 1 91 ? 13.609 -0.604 -2.652 1 97.56 91 ARG A CA 1
ATOM 740 C C . ARG A 1 91 ? 12.812 -1.784 -2.107 1 97.56 91 ARG A C 1
ATOM 742 O O . ARG A 1 91 ? 13.359 -2.631 -1.393 1 97.56 91 ARG A O 1
ATOM 749 N N . SER A 1 92 ? 11.594 -1.784 -2.428 1 98.31 92 SER A N 1
ATOM 750 C CA . SER A 1 92 ? 10.695 -2.834 -1.967 1 98.31 92 SER A CA 1
ATOM 751 C C . SER A 1 92 ? 9.75 -3.277 -3.078 1 98.31 92 SER A C 1
ATOM 753 O O . SER A 1 92 ? 9.578 -2.568 -4.07 1 98.31 92 SER A O 1
ATOM 755 N N . VAL A 1 93 ? 9.156 -4.422 -2.918 1 97.81 93 VAL A N 1
ATOM 756 C CA . VAL A 1 93 ? 8.18 -4.926 -3.881 1 97.81 93 VAL A CA 1
ATOM 757 C C . VAL A 1 93 ? 7.23 -5.898 -3.189 1 97.81 93 VAL A C 1
ATOM 759 O O . VAL A 1 93 ? 7.52 -6.395 -2.098 1 97.81 93 VAL A O 1
ATOM 762 N N . SER A 1 94 ? 6.098 -6.07 -3.742 1 98.25 94 SER A N 1
ATOM 763 C CA . SER A 1 94 ? 5.164 -7.094 -3.281 1 98.25 94 SER A CA 1
ATOM 764 C C . SER A 1 94 ? 4.922 -8.148 -4.355 1 98.25 94 SER A C 1
ATOM 766 O O . SER A 1 94 ? 5.07 -7.871 -5.551 1 98.25 94 SER A O 1
ATOM 768 N N . ILE A 1 95 ? 4.625 -9.32 -3.922 1 97.88 95 ILE A N 1
ATOM 769 C CA . ILE A 1 95 ? 4.383 -10.453 -4.805 1 97.88 95 ILE A CA 1
ATOM 770 C C . ILE A 1 95 ? 2.916 -10.875 -4.711 1 97.88 95 ILE A C 1
ATOM 772 O O . ILE A 1 95 ? 2.342 -10.906 -3.621 1 97.88 95 ILE A O 1
ATOM 776 N N . GLY A 1 96 ? 2.334 -11.188 -5.777 1 97 96 GLY A N 1
ATOM 777 C CA . GLY A 1 96 ? 1.016 -11.797 -5.879 1 97 96 GLY A CA 1
ATOM 778 C C . GLY A 1 96 ? 1.005 -13.07 -6.711 1 97 96 GLY A C 1
ATOM 779 O O . GLY A 1 96 ? 1.838 -13.234 -7.602 1 97 96 GLY A O 1
ATOM 780 N N . TYR A 1 97 ? 0.007 -13.898 -6.395 1 97.38 97 TYR A N 1
ATOM 781 C CA . TYR A 1 97 ? -0.025 -15.18 -7.102 1 97.38 97 TYR A CA 1
ATOM 782 C C . TYR A 1 97 ? -1.378 -15.859 -6.938 1 97.38 97 TYR A C 1
ATOM 784 O O . TYR A 1 97 ? -2.127 -15.547 -6.008 1 97.38 97 TYR A 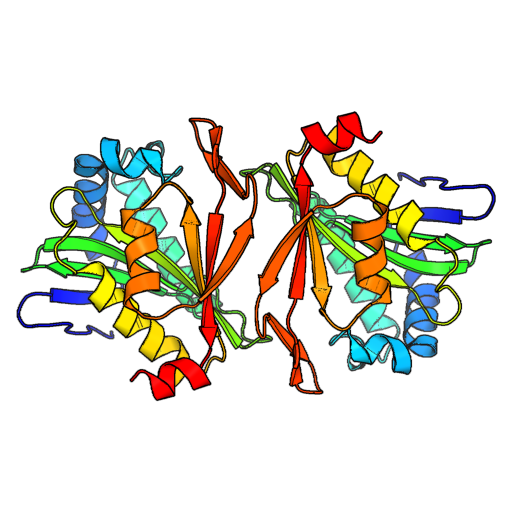O 1
ATOM 792 N N . TRP A 1 98 ? -1.655 -16.734 -7.828 1 96.94 98 TRP A N 1
ATOM 793 C CA . TRP A 1 98 ? -2.775 -17.656 -7.719 1 96.94 98 TRP A CA 1
ATOM 794 C C . TRP A 1 98 ? -2.51 -18.922 -8.516 1 96.94 98 TRP A C 1
ATOM 796 O O . TRP A 1 98 ? -1.718 -18.922 -9.461 1 96.94 98 TRP A O 1
ATOM 806 N N . LEU A 1 99 ? -3.062 -20.016 -8.125 1 97.06 99 LEU A N 1
ATOM 807 C CA . LEU A 1 99 ? -3.039 -21.297 -8.812 1 97.06 99 LEU A CA 1
ATOM 808 C C . LEU A 1 99 ? -4.441 -21.703 -9.258 1 97.06 99 LEU A C 1
ATOM 810 O O . LEU A 1 99 ? -5.426 -21.406 -8.578 1 97.06 99 LEU A O 1
ATOM 814 N N . GLY A 1 100 ? -4.422 -22.375 -10.352 1 96.5 100 GLY A N 1
ATOM 815 C CA . GLY A 1 100 ? -5.684 -22.938 -10.812 1 96.5 100 GLY A CA 1
ATOM 816 C C . GLY A 1 100 ? -6.086 -24.188 -10.062 1 96.5 100 GLY A C 1
ATOM 817 O O . GLY A 1 100 ? -5.281 -24.766 -9.328 1 96.5 100 GLY A O 1
ATOM 818 N N . LYS A 1 101 ? -7.352 -24.547 -10.336 1 94.38 101 LYS A N 1
ATOM 819 C CA . LYS A 1 101 ? -7.914 -25.75 -9.734 1 94.38 101 LYS A CA 1
ATOM 820 C C . LYS A 1 101 ? -7.094 -26.984 -10.109 1 94.38 101 LYS A C 1
ATOM 822 O O . LYS A 1 101 ? -6.758 -27.172 -11.281 1 94.38 101 LYS A O 1
ATOM 827 N N . GLY A 1 102 ? -6.73 -27.734 -9.109 1 93 102 GLY A N 1
ATOM 828 C CA . GLY A 1 102 ? -6.051 -28.984 -9.375 1 93 102 GLY A CA 1
ATOM 829 C C . GLY A 1 102 ? -4.547 -28.906 -9.172 1 93 102 GLY A C 1
ATOM 830 O O . GLY A 1 102 ? -3.855 -29.922 -9.195 1 93 102 GLY A O 1
ATOM 831 N N . PHE A 1 103 ? -4.047 -27.75 -8.977 1 94.38 103 PHE A N 1
ATOM 832 C CA . PHE A 1 103 ? -2.604 -27.594 -8.875 1 94.38 103 PHE A CA 1
ATOM 833 C C . PHE A 1 103 ? -2.201 -27.219 -7.457 1 94.38 103 PHE A C 1
ATOM 835 O O . PHE A 1 103 ? -1.013 -27.078 -7.156 1 94.38 103 PHE A O 1
ATOM 842 N N . GLU A 1 104 ? -3.186 -27.109 -6.574 1 89.62 104 GLU A N 1
ATOM 843 C CA . GLU A 1 104 ? -2.936 -26.688 -5.203 1 89.62 104 GLU A CA 1
ATOM 844 C C . GLU A 1 104 ? -2.395 -27.828 -4.348 1 89.62 104 GLU A C 1
ATOM 846 O O . GLU A 1 104 ? -2.605 -29 -4.668 1 89.62 104 GLU A O 1
ATOM 851 N N . GLY A 1 105 ? -1.615 -27.453 -3.334 1 87.06 105 GLY A N 1
ATOM 852 C CA . GLY A 1 105 ? -1.211 -28.438 -2.338 1 87.06 105 GLY A CA 1
ATOM 853 C C . GLY A 1 105 ? -0.013 -29.266 -2.766 1 87.06 105 GLY A C 1
ATOM 854 O O . GLY A 1 105 ? 0.259 -30.312 -2.189 1 87.06 105 GLY A O 1
ATOM 855 N N . GLN A 1 106 ? 0.697 -28.781 -3.789 1 88 106 GLN A N 1
ATOM 856 C CA . GLN A 1 106 ? 1.823 -29.547 -4.309 1 88 106 GLN A CA 1
ATOM 857 C C . GLN A 1 106 ? 3.139 -28.812 -4.098 1 88 106 GLN A C 1
ATOM 859 O O . GLN A 1 106 ? 4.188 -29.234 -4.586 1 88 106 GLN A O 1
ATOM 864 N N . GLY A 1 107 ? 3.084 -27.688 -3.439 1 91.38 107 GLY A N 1
ATOM 865 C CA . GLY A 1 107 ? 4.289 -26.922 -3.16 1 91.38 107 GLY A CA 1
ATOM 866 C C . GLY A 1 107 ? 4.762 -26.094 -4.344 1 91.38 107 GLY A C 1
ATOM 867 O O . GLY A 1 107 ? 5.824 -25.484 -4.289 1 91.38 107 GLY A O 1
ATOM 868 N N . LEU A 1 108 ? 3.971 -26.109 -5.363 1 93.75 108 LEU A N 1
ATOM 869 C CA . LEU A 1 108 ? 4.34 -25.438 -6.605 1 93.75 108 LEU A CA 1
ATOM 870 C C . LEU A 1 108 ? 4.547 -23.938 -6.371 1 93.75 108 LEU A C 1
ATOM 872 O O . LEU A 1 108 ? 5.594 -23.391 -6.734 1 93.75 108 LEU A O 1
ATOM 876 N N . MET A 1 109 ? 3.684 -23.344 -5.742 1 96.19 109 MET A N 1
ATOM 877 C CA . MET A 1 109 ? 3.729 -21.891 -5.59 1 96.19 109 MET A CA 1
ATOM 878 C C . MET A 1 109 ? 4.773 -21.484 -4.551 1 96.19 109 MET A C 1
ATOM 880 O O . MET A 1 109 ? 5.383 -20.422 -4.664 1 96.19 109 MET A O 1
ATOM 884 N N . THR A 1 110 ? 4.98 -22.312 -3.527 1 96.31 110 THR A N 1
ATOM 885 C CA . THR A 1 110 ? 6.055 -22.047 -2.58 1 96.31 110 THR A CA 1
ATOM 886 C C . THR A 1 110 ? 7.398 -21.969 -3.297 1 96.31 110 THR A C 1
ATOM 888 O O . THR A 1 110 ? 8.172 -21.031 -3.074 1 96.31 110 THR A O 1
ATOM 891 N N . SER A 1 111 ? 7.609 -22.922 -4.172 1 95.38 111 SER A N 1
ATOM 892 C CA . SER A 1 111 ? 8.844 -22.938 -4.949 1 95.38 111 SER A CA 1
ATOM 893 C C . SER A 1 111 ? 8.945 -21.719 -5.863 1 95.38 111 SER A C 1
ATOM 895 O O . SER A 1 111 ? 10 -21.094 -5.969 1 95.38 111 SER A O 1
ATOM 897 N N . ALA A 1 112 ? 7.883 -21.406 -6.512 1 96.25 112 ALA A N 1
ATOM 898 C CA . ALA A 1 112 ? 7.848 -20.25 -7.406 1 96.25 112 ALA A CA 1
ATOM 899 C C . ALA A 1 112 ? 8.125 -18.953 -6.645 1 96.25 112 ALA A C 1
ATOM 901 O O . ALA A 1 112 ? 8.914 -18.125 -7.086 1 96.25 112 ALA A O 1
ATOM 902 N N . CYS A 1 113 ? 7.48 -18.828 -5.516 1 97.12 113 CYS A N 1
ATOM 903 C CA . CYS A 1 113 ? 7.645 -17.625 -4.691 1 97.12 113 CYS A CA 1
ATOM 904 C C . CYS A 1 113 ? 9.086 -17.5 -4.207 1 97.12 113 CYS A C 1
ATOM 906 O O . CYS A 1 113 ? 9.633 -16.391 -4.18 1 97.12 113 CYS A O 1
ATOM 908 N N . ARG A 1 114 ? 9.664 -18.594 -3.834 1 96.75 114 ARG A N 1
ATOM 909 C CA . ARG A 1 114 ? 11.055 -18.578 -3.4 1 96.75 114 ARG A CA 1
ATOM 910 C C . ARG A 1 114 ? 11.953 -17.969 -4.469 1 96.75 114 ARG A C 1
ATOM 912 O O . ARG A 1 114 ? 12.844 -17.172 -4.16 1 96.75 114 ARG A O 1
ATOM 919 N N . VAL A 1 115 ? 11.742 -18.328 -5.664 1 95.25 115 VAL A N 1
ATOM 920 C CA . VAL A 1 115 ? 12.539 -17.828 -6.785 1 95.25 115 VAL A CA 1
ATOM 921 C C . VAL A 1 115 ? 12.359 -16.328 -6.918 1 95.25 115 VAL A C 1
ATOM 923 O O . VAL A 1 115 ? 13.336 -15.594 -7.105 1 95.25 115 VAL A O 1
ATOM 926 N N . LEU A 1 116 ? 11.148 -15.859 -6.812 1 96.31 116 LEU A N 1
ATOM 927 C CA . LEU A 1 116 ? 10.891 -14.43 -6.961 1 96.31 116 LEU A CA 1
ATOM 928 C C . LEU A 1 116 ? 11.484 -13.641 -5.797 1 96.31 116 LEU A C 1
ATOM 930 O O . LEU A 1 116 ? 12.016 -12.555 -5.992 1 96.31 116 LEU A O 1
ATOM 934 N N . VAL A 1 117 ? 11.344 -14.227 -4.652 1 97.56 117 VAL A N 1
ATOM 935 C CA . VAL A 1 117 ? 11.922 -13.57 -3.484 1 97.56 117 VAL A CA 1
ATOM 936 C C . VAL A 1 117 ? 13.438 -13.453 -3.65 1 97.56 117 VAL A C 1
ATOM 938 O O . VAL A 1 117 ? 14.008 -12.383 -3.426 1 97.56 117 VAL A O 1
ATOM 941 N N . ASP A 1 118 ? 14.039 -14.539 -4.074 1 96.56 118 ASP A N 1
ATOM 942 C CA . ASP A 1 118 ? 15.477 -14.531 -4.312 1 96.56 118 ASP A CA 1
ATOM 943 C C . ASP A 1 118 ? 15.859 -13.5 -5.371 1 96.56 118 ASP A C 1
ATOM 945 O O . ASP A 1 118 ? 16.828 -12.75 -5.199 1 96.56 118 ASP A O 1
ATOM 949 N N . HIS A 1 119 ? 15.109 -13.477 -6.387 1 95 119 HIS A N 1
ATOM 950 C CA . HIS A 1 119 ? 15.375 -12.531 -7.461 1 95 119 HIS A CA 1
ATOM 951 C C . HIS A 1 119 ? 15.25 -11.094 -6.969 1 95 119 HIS A C 1
ATOM 953 O O . HIS A 1 119 ? 16.109 -10.258 -7.266 1 95 119 HIS A O 1
ATOM 959 N N . ALA A 1 120 ? 14.242 -10.781 -6.246 1 96.81 120 ALA A N 1
ATOM 960 C CA . ALA A 1 120 ? 14 -9.43 -5.746 1 96.81 120 ALA A CA 1
ATOM 961 C C . ALA A 1 120 ? 15.109 -8.984 -4.801 1 96.81 120 ALA A C 1
ATOM 963 O O . ALA A 1 120 ? 15.648 -7.887 -4.941 1 96.81 120 ALA A O 1
ATOM 964 N N . LEU A 1 121 ? 15.5 -9.852 -3.893 1 98.12 121 LEU A N 1
ATOM 965 C CA . LEU A 1 121 ? 16.359 -9.438 -2.791 1 98.12 121 LEU A CA 1
ATOM 966 C C . LEU A 1 121 ? 17.828 -9.617 -3.16 1 98.12 121 LEU A C 1
ATOM 968 O O . LEU A 1 121 ? 18.688 -8.859 -2.691 1 98.12 121 LEU A O 1
ATOM 972 N N . VAL A 1 122 ? 18.125 -10.523 -3.996 1 96.62 122 VAL A N 1
ATOM 973 C CA . VAL A 1 122 ? 19.531 -10.805 -4.324 1 96.62 122 VAL A CA 1
ATOM 974 C C . VAL A 1 122 ? 19.875 -10.195 -5.68 1 96.62 122 VAL A C 1
ATOM 976 O O . VAL A 1 122 ? 20.797 -9.383 -5.789 1 96.62 122 VAL A O 1
ATOM 979 N N . THR A 1 123 ? 19.156 -10.5 -6.676 1 94.5 123 THR A N 1
ATOM 980 C CA . THR A 1 123 ? 19.469 -10.07 -8.031 1 94.5 123 THR A CA 1
ATOM 981 C C . THR A 1 123 ? 19.188 -8.578 -8.203 1 94.5 123 THR A C 1
ATOM 983 O O . THR A 1 123 ? 20.047 -7.828 -8.688 1 94.5 123 THR A O 1
ATOM 986 N N . LEU A 1 124 ? 18.031 -8.172 -7.816 1 95.12 124 LEU A N 1
ATOM 987 C CA . LEU A 1 124 ? 17.656 -6.77 -7.98 1 95.12 124 LEU A CA 1
ATOM 988 C C . LEU A 1 124 ? 18.156 -5.934 -6.809 1 95.12 124 LEU A C 1
ATOM 990 O O . LEU A 1 124 ? 18.031 -4.707 -6.82 1 95.12 124 LEU A O 1
ATOM 994 N N . ASP A 1 125 ? 18.594 -6.59 -5.805 1 97.62 125 ASP A N 1
ATOM 995 C CA . ASP A 1 125 ? 19.203 -5.945 -4.645 1 97.62 125 ASP A CA 1
ATOM 996 C C . ASP A 1 125 ? 18.188 -5.039 -3.932 1 97.62 125 ASP A C 1
ATOM 998 O O . ASP A 1 125 ? 18.531 -3.928 -3.521 1 97.62 125 ASP A O 1
ATOM 1002 N N . LEU A 1 126 ? 16.953 -5.453 -3.918 1 98.06 126 LEU A N 1
ATOM 1003 C CA . LEU A 1 126 ? 15.953 -4.75 -3.135 1 98.06 126 LEU A CA 1
ATOM 1004 C C . LEU A 1 126 ? 16.094 -5.07 -1.649 1 98.06 126 LEU A C 1
ATOM 1006 O O . LEU A 1 126 ? 16.781 -6.02 -1.279 1 98.06 126 LEU A O 1
ATOM 1010 N N . ASN A 1 127 ? 15.445 -4.262 -0.788 1 98.81 127 ASN A N 1
ATOM 1011 C CA . ASN A 1 127 ? 15.594 -4.398 0.657 1 98.81 127 ASN A CA 1
ATOM 1012 C C . ASN A 1 127 ? 14.469 -5.234 1.262 1 98.81 127 ASN A C 1
ATOM 1014 O O . ASN A 1 127 ? 14.633 -5.832 2.324 1 98.81 127 ASN A O 1
ATOM 1018 N N . ARG A 1 128 ? 13.344 -5.242 0.616 1 98.81 128 ARG A N 1
ATOM 1019 C CA . ARG A 1 128 ? 12.164 -5.789 1.275 1 98.81 128 ARG A CA 1
ATOM 1020 C C . ARG A 1 128 ? 11.195 -6.383 0.259 1 98.81 128 ARG A C 1
ATOM 1022 O O . ARG A 1 128 ? 10.961 -5.797 -0.8 1 98.81 128 ARG A O 1
ATOM 1029 N N . VAL A 1 129 ? 10.602 -7.516 0.56 1 98.75 129 VAL A N 1
ATOM 1030 C CA . VAL A 1 129 ? 9.492 -8.117 -0.172 1 98.75 129 VAL A CA 1
ATOM 1031 C C . VAL A 1 129 ? 8.289 -8.281 0.752 1 98.75 129 VAL A C 1
ATOM 1033 O O . VAL A 1 129 ? 8.43 -8.68 1.908 1 98.75 129 VAL A O 1
ATOM 1036 N N . GLU A 1 130 ? 7.141 -7.926 0.241 1 98.88 130 GLU A N 1
ATOM 1037 C CA . GLU A 1 130 ? 5.891 -8.039 0.987 1 98.88 130 GLU A CA 1
ATOM 1038 C C . GLU A 1 130 ? 4.91 -8.977 0.282 1 98.88 130 GLU A C 1
ATOM 1040 O O . GLU A 1 130 ? 4.812 -8.969 -0.947 1 98.88 130 GLU A O 1
ATOM 1045 N N . ILE A 1 131 ? 4.258 -9.797 0.964 1 98.75 131 ILE A N 1
ATOM 1046 C CA . ILE A 1 131 ? 3.135 -10.609 0.509 1 98.75 131 ILE A CA 1
ATOM 1047 C C . ILE A 1 131 ? 1.919 -10.352 1.396 1 98.75 131 ILE A C 1
ATOM 1049 O O . ILE A 1 131 ? 2.018 -10.391 2.623 1 98.75 131 ILE A O 1
ATOM 1053 N N . ARG A 1 132 ? 0.816 -10.062 0.783 1 98.31 132 ARG A N 1
ATOM 1054 C CA . ARG A 1 132 ? -0.449 -9.906 1.494 1 98.31 132 ARG A CA 1
ATOM 1055 C C . ARG A 1 132 ? -1.441 -10.992 1.083 1 98.31 132 ARG A C 1
ATOM 1057 O O . ARG A 1 132 ? -1.517 -11.359 -0.091 1 98.31 132 ARG A O 1
ATOM 1064 N N . SER A 1 133 ? -2.162 -11.461 2.025 1 97.56 133 SER A N 1
ATOM 1065 C CA . SER A 1 133 ? -3.199 -12.461 1.799 1 97.56 133 SER A CA 1
ATOM 1066 C C . SER A 1 133 ? -4.379 -12.258 2.742 1 97.56 133 SER A C 1
ATOM 1068 O O . SER A 1 133 ? -4.199 -11.836 3.889 1 97.56 133 SER A O 1
ATOM 1070 N N . ALA A 1 134 ? -5.543 -12.633 2.213 1 97.69 134 ALA A N 1
ATOM 1071 C CA . ALA A 1 134 ? -6.688 -12.641 3.125 1 97.69 134 ALA A CA 1
ATOM 1072 C C . ALA A 1 134 ? -6.426 -13.562 4.316 1 97.69 134 ALA A C 1
ATOM 1074 O O . ALA A 1 134 ? -5.871 -14.648 4.16 1 97.69 134 ALA A O 1
ATOM 1075 N N . THR A 1 135 ? -6.852 -13.125 5.508 1 98 135 THR A N 1
ATOM 1076 C CA . THR A 1 135 ? -6.555 -13.852 6.734 1 98 135 THR A CA 1
ATOM 1077 C C . THR A 1 135 ? -7.18 -15.242 6.699 1 98 135 THR A C 1
ATOM 1079 O O . THR A 1 135 ? -6.645 -16.188 7.277 1 98 135 THR A O 1
ATOM 1082 N N . ASN A 1 136 ? -8.266 -15.398 5.984 1 96.31 136 ASN A N 1
ATOM 1083 C CA . ASN A 1 136 ? -8.961 -16.688 5.945 1 96.31 136 ASN A CA 1
ATOM 1084 C C . ASN A 1 136 ? -8.484 -17.547 4.777 1 96.31 136 ASN A C 1
ATOM 1086 O O . ASN A 1 136 ? -8.906 -18.688 4.625 1 96.31 136 ASN A O 1
ATOM 1090 N N . ASN A 1 137 ? -7.637 -17 3.908 1 95.06 137 ASN A N 1
ATOM 1091 C CA . ASN A 1 137 ? -7.02 -17.781 2.846 1 95.06 137 ASN A CA 1
ATOM 1092 C C . ASN A 1 137 ? -5.805 -18.547 3.352 1 95.06 137 ASN A C 1
ATOM 1094 O O . ASN A 1 137 ? -4.664 -18.172 3.068 1 95.06 137 ASN A O 1
ATOM 1098 N N . LYS A 1 138 ? -6.078 -19.625 3.99 1 94.56 138 LYS A N 1
ATOM 1099 C CA . LYS A 1 138 ? -5.047 -20.391 4.68 1 94.56 138 LYS A CA 1
ATOM 1100 C C . LYS A 1 138 ? -3.998 -20.906 3.697 1 94.56 138 LYS A C 1
ATOM 1102 O O . LYS A 1 138 ? -2.809 -20.938 4.016 1 94.56 138 LYS A O 1
ATOM 1107 N N . ARG A 1 139 ? -4.43 -21.281 2.559 1 92.88 139 ARG A N 1
ATOM 1108 C CA . ARG A 1 139 ? -3.516 -21.828 1.559 1 92.88 139 ARG A CA 1
ATOM 1109 C C . ARG A 1 139 ? -2.52 -20.766 1.096 1 92.88 139 ARG A C 1
ATOM 1111 O O . ARG A 1 139 ? -1.32 -21.031 1 1 92.88 139 ARG A O 1
ATOM 1118 N N . SER A 1 140 ? -3.016 -19.594 0.823 1 95.12 140 SER A N 1
ATOM 1119 C CA . SER A 1 140 ? -2.137 -18.516 0.401 1 95.12 140 SER A CA 1
ATOM 1120 C C . SER A 1 140 ? -1.202 -18.078 1.528 1 95.12 140 SER A C 1
ATOM 1122 O O . SER A 1 140 ? -0.015 -17.844 1.301 1 95.12 140 SER A O 1
ATOM 1124 N N . ARG A 1 141 ? -1.65 -18.047 2.732 1 96.81 141 ARG A N 1
ATOM 1125 C CA . ARG A 1 141 ? -0.865 -17.609 3.883 1 96.81 141 ARG A CA 1
ATOM 1126 C C . ARG A 1 141 ? 0.247 -18.594 4.195 1 96.81 141 ARG A C 1
ATOM 1128 O O . ARG A 1 141 ? 1.299 -18.219 4.715 1 96.81 141 ARG A O 1
ATOM 1135 N N . ALA A 1 142 ? 0.026 -19.812 3.912 1 97.19 142 ALA A N 1
ATOM 1136 C CA . ALA A 1 142 ? 0.998 -20.859 4.23 1 97.19 142 ALA A CA 1
ATOM 1137 C C . ALA A 1 142 ? 2.307 -20.641 3.479 1 97.19 142 ALA A C 1
ATOM 1139 O O . ALA A 1 142 ? 3.373 -21.047 3.945 1 97.19 142 ALA A O 1
ATOM 1140 N N . ILE A 1 143 ? 2.277 -19.953 2.369 1 97.56 143 ILE A N 1
ATOM 1141 C CA . ILE A 1 143 ? 3.428 -19.797 1.484 1 97.56 143 ILE A CA 1
ATOM 1142 C C . ILE A 1 143 ? 4.461 -18.875 2.125 1 97.56 143 ILE A C 1
ATOM 1144 O O . ILE A 1 143 ? 5.598 -19.281 2.369 1 97.56 143 ILE A O 1
ATOM 1148 N N . PRO A 1 144 ? 4.086 -17.656 2.426 1 98.38 144 PRO A N 1
ATOM 1149 C CA . PRO A 1 144 ? 5.082 -16.828 3.102 1 98.38 144 PRO A CA 1
ATOM 1150 C C . PRO A 1 144 ? 5.512 -17.391 4.453 1 98.38 144 PRO A C 1
ATOM 1152 O O . PRO A 1 144 ? 6.664 -17.234 4.855 1 98.38 144 PRO A O 1
ATOM 1155 N N . GLU A 1 145 ? 4.625 -18.031 5.133 1 97.88 145 GLU A N 1
ATOM 1156 C CA . GLU A 1 145 ? 4.98 -18.641 6.41 1 97.88 145 GLU A CA 1
ATOM 1157 C C . GLU A 1 145 ? 6.043 -19.734 6.223 1 97.88 145 GLU A C 1
ATOM 1159 O O . GLU A 1 145 ? 7.027 -19.781 6.965 1 97.88 145 GLU A O 1
ATOM 1164 N N . ARG A 1 146 ? 5.898 -20.578 5.207 1 97.06 146 ARG A N 1
ATOM 1165 C CA . ARG A 1 146 ? 6.863 -21.625 4.906 1 97.06 146 ARG A CA 1
ATOM 1166 C C . ARG A 1 146 ? 8.211 -21.031 4.5 1 97.06 146 ARG A C 1
ATOM 1168 O O . ARG A 1 146 ? 9.258 -21.609 4.777 1 97.06 146 ARG A O 1
ATOM 1175 N N . LEU A 1 147 ? 8.164 -19.906 3.906 1 97.81 147 LEU A N 1
ATOM 1176 C CA . LEU A 1 147 ? 9.375 -19.297 3.377 1 97.81 147 LEU A CA 1
ATOM 1177 C C . LEU A 1 147 ? 10.078 -18.469 4.449 1 97.81 147 LEU A C 1
ATOM 1179 O O . LEU A 1 147 ? 11.148 -17.906 4.203 1 97.81 147 LEU A O 1
ATOM 1183 N N . GLY A 1 148 ? 9.477 -18.344 5.629 1 98.25 148 GLY A N 1
ATOM 1184 C CA . GLY A 1 148 ? 10.133 -17.688 6.746 1 98.25 148 GLY A CA 1
ATOM 1185 C C . GLY A 1 148 ? 9.812 -16.203 6.84 1 98.25 148 GLY A C 1
ATOM 1186 O O . GLY A 1 148 ? 10.531 -15.445 7.496 1 98.25 148 GLY A O 1
ATOM 1187 N N . PHE A 1 149 ? 8.789 -15.781 6.129 1 98.81 149 PHE A N 1
ATOM 1188 C CA . PHE A 1 149 ? 8.375 -14.391 6.266 1 98.81 149 PHE A CA 1
ATOM 1189 C C . PHE A 1 149 ? 7.887 -14.109 7.684 1 98.81 149 PHE A C 1
ATOM 1191 O O . PHE A 1 149 ? 7.406 -15.008 8.375 1 98.81 149 PHE A O 1
ATOM 1198 N N . VAL A 1 150 ? 7.965 -12.859 8.047 1 98.69 150 VAL A N 1
ATOM 1199 C CA . VAL A 1 150 ? 7.461 -12.398 9.336 1 98.69 150 VAL A CA 1
ATOM 1200 C C . VAL A 1 150 ? 6.066 -11.805 9.164 1 98.69 150 VAL A C 1
ATOM 1202 O O . VAL A 1 150 ? 5.84 -10.992 8.266 1 98.69 150 VAL A O 1
ATOM 1205 N N . LEU A 1 151 ? 5.105 -12.25 9.961 1 98.81 151 LEU A N 1
ATOM 1206 C CA . LEU A 1 151 ? 3.807 -11.586 10.016 1 98.81 151 LEU A CA 1
ATOM 1207 C C . LEU A 1 151 ? 3.922 -10.227 10.695 1 98.81 151 LEU A C 1
ATOM 1209 O O . LEU A 1 151 ? 4.168 -10.148 11.898 1 98.81 151 LEU A O 1
ATOM 1213 N N . GLU A 1 152 ? 3.699 -9.219 9.961 1 98.88 152 GLU A N 1
ATOM 1214 C CA . GLU A 1 152 ? 3.967 -7.875 10.461 1 98.88 152 GLU A CA 1
ATOM 1215 C C . GLU A 1 152 ? 2.691 -7.219 10.984 1 98.88 152 GLU A C 1
ATOM 1217 O O . GLU A 1 152 ? 2.754 -6.223 11.703 1 98.88 152 GLU A O 1
ATOM 1222 N N . GLY A 1 153 ? 1.573 -7.773 10.594 1 98.62 153 GLY A N 1
ATOM 1223 C CA . GLY A 1 153 ? 0.297 -7.277 11.078 1 98.62 153 GLY A CA 1
ATOM 1224 C C . GLY A 1 153 ? -0.875 -7.688 10.211 1 98.62 153 GLY A C 1
ATOM 1225 O O . GLY A 1 153 ? -0.709 -8.445 9.25 1 98.62 153 GLY A O 1
ATOM 1226 N N . VAL A 1 154 ? -2.035 -7.289 10.625 1 98.81 154 VAL A N 1
ATOM 1227 C CA . VAL A 1 154 ? -3.277 -7.559 9.914 1 98.81 154 VAL A CA 1
ATOM 1228 C C . VAL A 1 154 ? -4.008 -6.246 9.625 1 98.81 154 VAL A C 1
ATOM 1230 O O . VAL A 1 154 ? -4.332 -5.496 10.547 1 98.81 154 VAL A O 1
ATOM 1233 N N . ILE A 1 155 ? -4.164 -5.918 8.375 1 98.81 155 ILE A N 1
ATOM 1234 C CA . ILE A 1 155 ? -4.941 -4.754 7.957 1 98.81 155 ILE A CA 1
ATOM 1235 C C . ILE A 1 155 ? -6.426 -5.109 7.922 1 98.81 155 ILE A C 1
ATOM 1237 O O . ILE A 1 155 ? -6.848 -5.977 7.152 1 98.81 155 ILE A O 1
ATOM 1241 N N . ARG A 1 156 ? -7.207 -4.461 8.75 1 98.75 156 ARG A N 1
ATOM 1242 C CA . ARG A 1 156 ? -8.617 -4.793 8.891 1 98.75 156 ARG A CA 1
ATOM 1243 C C . ARG A 1 156 ? -9.43 -4.262 7.707 1 98.75 156 ARG A C 1
ATOM 1245 O O . ARG A 1 156 ? -9.234 -3.119 7.285 1 98.75 156 ARG A O 1
ATOM 1252 N N . GLN A 1 157 ? -10.289 -5.172 7.18 1 98.75 157 GLN A N 1
ATOM 1253 C CA . GLN A 1 157 ? -11.18 -4.852 6.07 1 98.75 157 GLN A CA 1
ATOM 1254 C C . GLN A 1 157 ? -10.422 -4.156 4.941 1 98.75 157 GLN A C 1
ATOM 1256 O O . GLN A 1 157 ? -10.852 -3.107 4.453 1 98.75 157 GLN A O 1
ATOM 1261 N N . ALA A 1 158 ? -9.336 -4.754 4.48 1 98.19 158 ALA A N 1
ATOM 1262 C CA . ALA A 1 158 ? -8.383 -4.191 3.529 1 98.19 158 ALA A CA 1
ATOM 1263 C C . ALA A 1 158 ? -8.914 -4.289 2.102 1 98.19 158 ALA A C 1
ATOM 1265 O O . ALA A 1 158 ? -8.492 -3.531 1.224 1 98.19 158 ALA A O 1
ATOM 1266 N N . GLU A 1 159 ? -9.797 -5.176 1.897 1 97.56 159 GLU A N 1
ATOM 1267 C CA . GLU A 1 159 ? -10.258 -5.449 0.54 1 97.56 159 GLU A CA 1
ATOM 1268 C C . GLU A 1 159 ? -11.75 -5.754 0.517 1 97.56 159 GLU A C 1
ATOM 1270 O O . GLU A 1 159 ? -12.258 -6.484 1.371 1 97.56 159 GLU A O 1
ATOM 1275 N N . LYS A 1 160 ? -12.414 -5.168 -0.499 1 96.5 160 LYS A N 1
ATOM 1276 C CA . LYS A 1 160 ? -13.836 -5.445 -0.721 1 96.5 160 LYS A CA 1
ATOM 1277 C C . LYS A 1 160 ? -14.023 -6.531 -1.773 1 96.5 160 LYS A C 1
ATOM 1279 O O . LYS A 1 160 ? -13.641 -6.359 -2.932 1 96.5 160 LYS A O 1
ATOM 1284 N N . LEU A 1 161 ? -14.547 -7.633 -1.341 1 94.12 161 LEU A N 1
ATOM 1285 C CA . LEU A 1 161 ? -14.914 -8.742 -2.219 1 94.12 161 LEU A CA 1
ATOM 1286 C C . LEU A 1 161 ? -16.422 -8.859 -2.342 1 94.12 161 LEU A C 1
ATOM 1288 O O . LEU A 1 161 ? -17.172 -8.227 -1.588 1 94.12 161 LEU A O 1
ATOM 1292 N N . PRO A 1 162 ? -16.906 -9.594 -3.293 1 88.69 162 PRO A N 1
ATOM 1293 C CA . PRO A 1 162 ? -18.359 -9.742 -3.463 1 88.69 162 PRO A CA 1
ATOM 1294 C C . PRO A 1 162 ? -19.062 -10.195 -2.182 1 88.69 162 PRO A C 1
ATOM 1296 O O . PRO A 1 162 ? -20.172 -9.75 -1.891 1 88.69 162 PRO A O 1
ATOM 1299 N N . LYS A 1 163 ? -18.391 -10.992 -1.35 1 90.31 163 LYS A N 1
ATOM 1300 C CA . LYS A 1 163 ? -19.016 -11.539 -0.15 1 90.31 163 LYS A CA 1
ATOM 1301 C C . LYS A 1 163 ? -18.781 -10.633 1.056 1 90.31 163 LYS A C 1
ATOM 1303 O O . LYS A 1 163 ? -19.281 -10.906 2.15 1 90.31 163 LYS A O 1
ATOM 1308 N N . GLY A 1 164 ? -18.062 -9.555 0.827 1 94.81 164 GLY A N 1
ATOM 1309 C CA . GLY A 1 164 ? -17.797 -8.625 1.912 1 94.81 164 GLY A CA 1
ATOM 1310 C C . GLY A 1 164 ? -16.344 -8.242 2.021 1 94.81 164 GLY A C 1
ATOM 1311 O O . GLY A 1 164 ? -15.531 -8.602 1.162 1 94.81 164 GLY A O 1
ATOM 1312 N N . TYR A 1 165 ? -16.062 -7.5 3.107 1 97.56 165 TYR A N 1
ATOM 1313 C CA . TYR A 1 165 ? -14.68 -7.074 3.326 1 97.56 165 TYR A CA 1
ATOM 1314 C C . TYR A 1 165 ? -13.859 -8.188 3.957 1 97.56 165 TYR A C 1
ATOM 1316 O O . TYR A 1 165 ? -14.359 -8.938 4.797 1 97.56 165 TYR A O 1
ATOM 1324 N N . VAL A 1 166 ? -12.602 -8.195 3.584 1 97.75 166 VAL A N 1
ATOM 1325 C CA . VAL A 1 166 ? -11.703 -9.164 4.199 1 97.75 166 VAL A CA 1
ATOM 1326 C C . VAL A 1 166 ? -10.477 -8.453 4.766 1 97.75 166 VAL A C 1
ATOM 1328 O O . VAL A 1 166 ? -10.055 -7.418 4.238 1 97.75 166 VAL A O 1
ATOM 1331 N N . ASN A 1 167 ? -9.977 -9.047 5.871 1 98.62 167 ASN A N 1
ATOM 1332 C CA . ASN A 1 167 ? -8.703 -8.594 6.426 1 98.62 167 ASN A CA 1
ATOM 1333 C C . ASN A 1 167 ? -7.523 -9.195 5.668 1 98.62 167 ASN A C 1
ATOM 1335 O O . ASN A 1 167 ? -7.609 -10.312 5.152 1 98.62 167 ASN A O 1
ATOM 1339 N N . HIS A 1 168 ? -6.453 -8.422 5.621 1 98.69 168 HIS A N 1
ATOM 1340 C CA . HIS A 1 168 ? -5.23 -8.922 5.008 1 98.69 168 HIS A CA 1
ATOM 1341 C C . HIS A 1 168 ? -4.141 -9.141 6.051 1 98.69 168 HIS A C 1
ATOM 1343 O O . HIS A 1 168 ? -3.83 -8.242 6.832 1 98.69 168 HIS A O 1
ATOM 1349 N N . ALA A 1 169 ? -3.576 -10.336 6.074 1 98.81 169 ALA A N 1
ATOM 1350 C CA . ALA A 1 169 ? -2.299 -10.562 6.746 1 98.81 169 ALA A CA 1
ATOM 1351 C C . ALA A 1 169 ? -1.138 -10.023 5.914 1 98.81 169 ALA A C 1
ATOM 1353 O O . ALA A 1 169 ? -1.054 -10.289 4.711 1 98.81 169 ALA A O 1
ATOM 1354 N N . VAL A 1 170 ? -0.294 -9.258 6.531 1 98.88 170 VAL A N 1
ATOM 1355 C CA . VAL A 1 170 ? 0.86 -8.672 5.855 1 98.88 170 VAL A CA 1
ATOM 1356 C C . VAL A 1 170 ? 2.133 -9.398 6.289 1 98.88 170 VAL A C 1
ATOM 1358 O O . VAL A 1 170 ? 2.484 -9.391 7.469 1 98.88 170 VAL A O 1
ATOM 1361 N N . TYR A 1 171 ? 2.82 -10 5.316 1 98.88 171 TYR A N 1
ATOM 1362 C CA . TYR A 1 171 ? 4.082 -10.703 5.547 1 98.88 171 TYR A CA 1
ATOM 1363 C C . TYR A 1 171 ? 5.242 -9.953 4.906 1 98.88 171 TYR A C 1
ATOM 1365 O O . TYR A 1 171 ? 5.172 -9.562 3.74 1 98.88 171 TYR A O 1
ATOM 1373 N N . GLY A 1 172 ? 6.309 -9.773 5.688 1 98.88 172 GLY A N 1
ATOM 1374 C CA . GLY A 1 172 ? 7.48 -9.078 5.184 1 98.88 172 GLY A CA 1
ATOM 1375 C C . GLY A 1 172 ? 8.75 -9.898 5.285 1 98.88 172 GLY A C 1
ATOM 1376 O O . GLY A 1 172 ? 8.945 -10.641 6.254 1 98.88 172 GLY A O 1
ATOM 1377 N N . MET A 1 173 ? 9.602 -9.82 4.336 1 98.88 173 MET A N 1
ATOM 1378 C CA . MET A 1 173 ? 10.945 -10.391 4.305 1 98.88 173 MET A CA 1
ATOM 1379 C C . MET A 1 173 ? 11.984 -9.336 3.955 1 98.88 173 MET A C 1
ATOM 1381 O O . MET A 1 173 ? 11.844 -8.633 2.951 1 98.88 173 MET A O 1
ATOM 1385 N N . LEU A 1 174 ? 12.953 -9.18 4.836 1 98.81 174 LEU A N 1
ATOM 1386 C CA . LEU A 1 174 ? 14.047 -8.25 4.582 1 98.81 174 LEU A CA 1
ATOM 1387 C C . LEU A 1 174 ? 15.234 -8.961 3.939 1 98.81 174 LEU A C 1
ATOM 1389 O O . LEU A 1 174 ? 15.445 -10.148 4.172 1 98.81 174 LEU A O 1
ATOM 1393 N N . GLN A 1 175 ? 15.945 -8.234 3.219 1 98.5 175 GLN A N 1
ATOM 1394 C CA . GLN A 1 175 ? 17.078 -8.773 2.473 1 98.5 175 GLN A CA 1
ATOM 1395 C C . GLN A 1 175 ? 18.031 -9.523 3.391 1 98.5 175 GLN A C 1
ATOM 1397 O O . GLN A 1 175 ? 18.453 -10.641 3.084 1 98.5 175 GLN A O 1
ATOM 1402 N N . HIS A 1 176 ? 18.422 -8.906 4.48 1 98.12 176 HIS A N 1
ATOM 1403 C CA . HIS A 1 176 ? 19.406 -9.516 5.371 1 98.12 176 HIS A CA 1
ATOM 1404 C C . HIS A 1 176 ? 18.859 -10.805 5.984 1 98.12 176 HIS A C 1
ATOM 1406 O O . HIS A 1 176 ? 19.609 -11.734 6.258 1 98.12 176 HIS A O 1
ATOM 1412 N N . GLU A 1 177 ? 17.594 -10.898 6.277 1 98.31 177 GLU A N 1
ATOM 1413 C CA . GLU A 1 177 ? 16.969 -12.117 6.789 1 98.31 177 GLU A CA 1
ATOM 1414 C C . GLU A 1 177 ? 17.016 -13.234 5.754 1 98.31 177 GLU A C 1
ATOM 1416 O O . GLU A 1 177 ? 17.281 -14.391 6.094 1 98.31 177 GLU A O 1
ATOM 1421 N N . TRP A 1 178 ? 16.703 -12.875 4.504 1 97.88 178 TRP A N 1
ATOM 1422 C CA . TRP A 1 178 ? 16.703 -13.844 3.414 1 97.88 178 TRP A CA 1
ATOM 1423 C C . TRP A 1 178 ? 18.078 -14.453 3.209 1 97.88 178 TRP A C 1
ATOM 1425 O O . TRP A 1 178 ? 18.203 -15.648 2.953 1 97.88 178 TRP A O 1
ATOM 1435 N N . GLU A 1 179 ? 19.094 -13.664 3.348 1 95.75 179 GLU A N 1
ATOM 1436 C CA . GLU A 1 179 ? 20.469 -14.133 3.215 1 95.75 179 GLU A CA 1
ATOM 1437 C C . GLU A 1 179 ? 20.797 -15.172 4.281 1 95.75 179 GLU A C 1
ATOM 1439 O O . GLU A 1 179 ? 21.578 -16.094 4.035 1 95.75 179 GLU A O 1
ATOM 1444 N N . LEU A 1 180 ? 20.188 -15.047 5.41 1 93.75 180 LEU A N 1
ATOM 1445 C CA . LEU A 1 180 ? 20.422 -15.984 6.504 1 93.75 180 LEU A CA 1
ATOM 1446 C C . LEU A 1 180 ? 19.656 -17.281 6.293 1 93.75 180 LEU A C 1
ATOM 1448 O O . LEU A 1 180 ? 20.062 -18.344 6.777 1 93.75 180 LEU A O 1
ATOM 1452 N N . LEU A 1 181 ? 18.594 -17.172 5.668 1 91.25 181 LEU A N 1
ATOM 1453 C CA . LEU A 1 181 ? 17.719 -18.328 5.469 1 91.25 181 LEU A CA 1
ATOM 1454 C C . LEU A 1 181 ? 18.156 -19.141 4.254 1 91.25 181 LEU A C 1
ATOM 1456 O O . LEU A 1 181 ? 17.859 -20.328 4.152 1 91.25 181 LEU A O 1
ATOM 1460 N N . ARG A 1 182 ? 18.797 -18.406 3.361 1 84.5 182 ARG A N 1
ATOM 1461 C CA . ARG A 1 182 ? 19.203 -19.062 2.119 1 84.5 182 ARG A CA 1
ATOM 1462 C C . ARG A 1 182 ? 20.297 -20.094 2.371 1 84.5 182 ARG A C 1
ATOM 1464 O O . ARG A 1 182 ? 21.188 -19.859 3.193 1 84.5 182 ARG A O 1
ATOM 1471 N N . MET B 1 1 ? -15.039 26.219 -3.121 1 45.84 1 MET B N 1
ATOM 1472 C CA . MET B 1 1 ? -13.828 25.469 -2.816 1 45.84 1 MET B CA 1
ATOM 1473 C C . MET B 1 1 ? -13.656 25.312 -1.31 1 45.84 1 MET B C 1
ATOM 1475 O O . MET B 1 1 ? -13.984 26.203 -0.54 1 45.84 1 MET B O 1
ATOM 1479 N N . PHE B 1 2 ? -13.734 24.047 -0.75 1 60.97 2 PHE B N 1
ATOM 1480 C CA . PHE B 1 2 ? -14.281 23.75 0.574 1 60.97 2 PHE B CA 1
ATOM 1481 C C . PHE B 1 2 ? -13.32 24.219 1.663 1 60.97 2 PHE B C 1
ATOM 1483 O O . PHE B 1 2 ? -12.188 23.734 1.747 1 60.97 2 PHE B O 1
ATOM 1490 N N . THR B 1 3 ? -13.375 25.516 1.965 1 75.75 3 THR B N 1
ATOM 1491 C CA . THR B 1 3 ? -12.742 25.938 3.211 1 75.75 3 THR B CA 1
ATOM 1492 C C . THR B 1 3 ? -13.477 25.344 4.414 1 75.75 3 THR B C 1
ATOM 1494 O O . THR B 1 3 ? -14.711 25.375 4.469 1 75.75 3 THR B O 1
ATOM 1497 N N . TYR B 1 4 ? -12.711 24.688 5.211 1 83.94 4 TYR B N 1
ATOM 1498 C CA . TYR B 1 4 ? -13.273 24.094 6.414 1 83.94 4 TYR B CA 1
ATOM 1499 C C . TYR B 1 4 ? -12.688 24.719 7.668 1 83.94 4 TYR B C 1
ATOM 1501 O O . TYR B 1 4 ? -11.492 24.609 7.93 1 83.94 4 TYR B O 1
ATOM 1509 N N . SER B 1 5 ? -13.562 25.391 8.383 1 87.75 5 SER B N 1
ATOM 1510 C CA . SER B 1 5 ? -13.109 26 9.625 1 87.75 5 SER B CA 1
ATOM 1511 C C . SER B 1 5 ? -13.023 24.969 10.742 1 87.75 5 SER B C 1
ATOM 1513 O O . SER B 1 5 ? -14.008 24.281 11.047 1 87.75 5 SER B O 1
ATOM 1515 N N . LEU B 1 6 ? -11.867 24.828 11.359 1 88.62 6 LEU B N 1
ATOM 1516 C CA . LEU B 1 6 ? -11.664 23.891 12.477 1 88.62 6 LEU B CA 1
ATOM 1517 C C . LEU B 1 6 ? -12.047 24.547 13.797 1 88.62 6 LEU B C 1
ATOM 1519 O O . LEU B 1 6 ? -12.672 23.922 14.648 1 88.62 6 LEU B O 1
ATOM 1523 N N . ASP B 1 7 ? -11.594 25.828 13.992 1 87.25 7 ASP B N 1
ATOM 1524 C CA . ASP B 1 7 ? -11.969 26.688 15.117 1 87.25 7 ASP B CA 1
ATOM 1525 C C . ASP B 1 7 ? -11.812 28.156 14.75 1 87.25 7 ASP B C 1
ATOM 1527 O O . ASP B 1 7 ? -11.828 28.516 13.57 1 87.25 7 ASP B O 1
ATOM 1531 N N . GLU B 1 8 ? -11.758 28.969 15.758 1 88.06 8 GLU B N 1
ATOM 1532 C CA . GLU B 1 8 ? -11.75 30.406 15.523 1 88.06 8 GLU B CA 1
ATOM 1533 C C . GLU B 1 8 ? -10.508 30.844 14.758 1 88.06 8 GLU B C 1
ATOM 1535 O O . GLU B 1 8 ? -10.555 31.781 13.969 1 88.06 8 GLU B O 1
ATOM 1540 N N . TYR B 1 9 ? -9.445 30.078 14.859 1 90.5 9 TYR B N 1
ATOM 1541 C CA . TYR B 1 9 ? -8.172 30.562 14.328 1 90.5 9 TYR B CA 1
ATOM 1542 C C . TYR B 1 9 ? -7.594 29.594 13.312 1 90.5 9 TYR B C 1
ATOM 1544 O O . TYR B 1 9 ? -6.574 29.875 12.68 1 90.5 9 TYR B O 1
ATOM 1552 N N . THR B 1 10 ? -8.211 28.5 13.141 1 92.94 10 THR B N 1
ATOM 1553 C CA . THR B 1 10 ? -7.637 27.438 12.312 1 92.94 10 THR B CA 1
ATOM 1554 C C . THR B 1 10 ? -8.594 27.047 11.188 1 92.94 10 THR B C 1
ATOM 1556 O O . THR B 1 10 ? -9.797 26.922 11.414 1 92.94 10 THR B O 1
ATOM 1559 N N . GLU B 1 11 ? -8.062 26.922 9.953 1 94.94 11 GLU B N 1
ATOM 1560 C CA . GLU B 1 11 ? -8.891 26.516 8.82 1 94.94 11 GLU B CA 1
ATOM 1561 C C . GLU B 1 11 ? -8.109 25.625 7.852 1 94.94 11 GLU B C 1
ATOM 1563 O O . GLU B 1 11 ? -6.879 25.672 7.82 1 94.94 11 GLU B O 1
ATOM 1568 N N . LEU B 1 12 ? -8.852 24.859 7.125 1 95.5 12 LEU B N 1
ATOM 1569 C CA . LEU B 1 12 ? -8.344 24.094 5.996 1 95.5 12 LEU B CA 1
ATOM 1570 C C . LEU B 1 12 ? -8.773 24.719 4.672 1 95.5 12 LEU B C 1
ATOM 1572 O O . LEU B 1 12 ? -9.938 25.078 4.5 1 95.5 12 LEU B O 1
ATOM 1576 N N . ARG B 1 13 ? -7.777 24.891 3.82 1 94.06 13 ARG B N 1
ATOM 1577 C CA . ARG B 1 13 ? -8.07 25.391 2.482 1 94.06 13 ARG B CA 1
ATOM 1578 C C . ARG B 1 13 ? -7.477 24.484 1.412 1 94.06 13 ARG B C 1
ATOM 1580 O O . ARG B 1 13 ? -6.312 24.078 1.504 1 94.06 13 ARG B O 1
ATOM 1587 N N . PRO B 1 14 ? -8.352 24.203 0.389 1 91.88 14 PRO B N 1
ATOM 1588 C CA . PRO B 1 14 ? -7.711 23.516 -0.735 1 91.88 14 PRO B CA 1
ATOM 1589 C C . PRO B 1 14 ? -6.52 24.297 -1.301 1 91.88 14 PRO B C 1
ATOM 1591 O O . PRO B 1 14 ? -6.555 25.516 -1.37 1 91.88 14 PRO B O 1
ATOM 1594 N N . LEU B 1 15 ? -5.512 23.562 -1.678 1 93.31 15 LEU B N 1
ATOM 1595 C CA . LEU B 1 15 ? -4.324 24.219 -2.221 1 93.31 15 LEU B CA 1
ATOM 1596 C C . LEU B 1 15 ? -4.645 24.922 -3.533 1 93.31 15 LEU B C 1
ATOM 1598 O O . LEU B 1 15 ? -5.469 24.438 -4.316 1 93.31 15 LEU B O 1
ATOM 1602 N N . SER B 1 16 ? -4.07 26.031 -3.734 1 92.75 16 SER B N 1
ATOM 1603 C CA . SER B 1 16 ? -4.105 26.797 -4.98 1 92.75 16 SER B CA 1
ATOM 1604 C C . SER B 1 16 ? -2.74 27.391 -5.305 1 92.75 16 SER B C 1
ATOM 1606 O O . SER B 1 16 ? -1.851 27.422 -4.453 1 92.75 16 SER B O 1
ATOM 1608 N N . MET B 1 17 ? -2.678 27.844 -6.527 1 95.44 17 MET B N 1
ATOM 1609 C CA . MET B 1 17 ? -1.386 28.359 -6.961 1 95.44 17 MET B CA 1
ATOM 1610 C C . MET B 1 17 ? -0.993 29.578 -6.137 1 95.44 17 MET B C 1
ATOM 1612 O O . MET B 1 17 ? 0.193 29.891 -5.992 1 95.44 17 MET B O 1
ATOM 1616 N N . GLU B 1 18 ? -1.93 30.25 -5.566 1 95.31 18 GLU B N 1
ATOM 1617 C CA . GLU B 1 18 ? -1.642 31.422 -4.758 1 95.31 18 GLU B CA 1
ATOM 1618 C C . GLU B 1 18 ? -0.905 31.047 -3.475 1 95.31 18 GLU B C 1
ATOM 1620 O O . GLU B 1 18 ? -0.324 31.906 -2.811 1 95.31 18 GLU B O 1
ATOM 1625 N N . HIS B 1 19 ? -0.906 29.828 -3.102 1 96.69 19 HIS B N 1
ATOM 1626 C CA . HIS B 1 19 ? -0.282 29.375 -1.867 1 96.69 19 HIS B CA 1
ATOM 1627 C C . HIS B 1 19 ? 1.177 28.984 -2.096 1 96.69 19 HIS B C 1
ATOM 1629 O O . HIS B 1 19 ? 1.869 28.578 -1.163 1 96.69 19 HIS B O 1
ATOM 1635 N N . THR B 1 20 ? 1.66 29.109 -3.338 1 97.94 20 THR B N 1
ATOM 1636 C CA . THR B 1 20 ? 2.99 28.656 -3.721 1 97.94 20 THR B CA 1
ATOM 1637 C C . THR B 1 20 ? 4.059 29.297 -2.848 1 97.94 20 THR B C 1
ATOM 1639 O O . THR B 1 20 ? 4.855 28.609 -2.215 1 97.94 20 THR B O 1
ATOM 1642 N N . LYS B 1 21 ? 4.039 30.594 -2.744 1 97.69 21 LYS B N 1
ATOM 1643 C CA . LYS B 1 21 ? 5.09 31.297 -2.014 1 97.69 21 LYS B CA 1
ATOM 1644 C C . LYS B 1 21 ? 5.023 30.984 -0.521 1 97.69 21 LYS B C 1
ATOM 1646 O O . LYS B 1 21 ? 6.023 30.609 0.088 1 97.69 21 LYS B O 1
ATOM 1651 N N . PRO B 1 22 ? 3.844 31.125 0.113 1 97.75 22 PRO B N 1
ATOM 1652 C CA . PRO B 1 22 ? 3.773 30.766 1.534 1 97.75 22 PRO B CA 1
ATOM 1653 C C . PRO B 1 22 ? 4.223 29.344 1.814 1 97.75 22 PRO B C 1
ATOM 1655 O O . PRO B 1 22 ? 4.879 29.078 2.828 1 97.75 22 PRO B O 1
ATOM 1658 N N . LEU B 1 23 ? 3.91 28.438 0.973 1 98.19 23 LEU B N 1
ATOM 1659 C CA . LEU B 1 23 ? 4.281 27.031 1.166 1 98.19 23 LEU B CA 1
ATOM 1660 C C . LEU B 1 23 ? 5.785 26.844 1.015 1 98.19 23 LEU B C 1
ATOM 1662 O O . LEU B 1 23 ? 6.406 26.109 1.79 1 98.19 23 LEU B O 1
ATOM 1666 N N . PHE B 1 24 ? 6.344 27.5 0.025 1 98.5 24 PHE B N 1
ATOM 1667 C CA . PHE B 1 24 ? 7.789 27.422 -0.152 1 98.5 24 PHE B CA 1
ATOM 1668 C C . PHE B 1 24 ? 8.516 27.938 1.083 1 98.5 24 PHE B C 1
ATOM 1670 O O . PHE B 1 24 ? 9.445 27.297 1.578 1 98.5 24 PHE B O 1
ATOM 1677 N N . GLU B 1 25 ? 8.07 29.047 1.548 1 97.94 25 GLU B N 1
ATOM 1678 C CA . GLU B 1 25 ? 8.695 29.672 2.711 1 97.94 25 GLU B CA 1
ATOM 1679 C C . GLU B 1 25 ? 8.562 28.781 3.947 1 97.94 25 GLU B C 1
ATOM 1681 O O . GLU B 1 25 ? 9.516 28.656 4.719 1 97.94 25 GLU B O 1
ATOM 1686 N N . LEU B 1 26 ? 7.422 28.25 4.141 1 98.12 26 LEU B N 1
ATOM 1687 C CA . LEU B 1 26 ? 7.203 27.344 5.258 1 98.12 26 LEU B CA 1
ATOM 1688 C C . LEU B 1 26 ? 8.148 26.156 5.176 1 98.12 26 LEU B C 1
ATOM 1690 O O . LEU B 1 26 ? 8.781 25.781 6.172 1 98.12 26 LEU B O 1
ATOM 1694 N N . THR B 1 27 ? 8.227 25.516 3.975 1 97.94 27 THR B N 1
ATOM 1695 C CA . THR B 1 27 ? 9.109 24.375 3.766 1 97.94 27 THR B CA 1
ATOM 1696 C C . THR B 1 27 ? 10.562 24.75 4.055 1 97.94 27 THR B C 1
ATOM 1698 O O . THR B 1 27 ? 11.266 24.031 4.77 1 97.94 27 THR B O 1
ATOM 1701 N N . ASP B 1 28 ? 10.891 25.906 3.564 1 97.5 28 ASP B N 1
ATOM 1702 C CA . ASP B 1 28 ? 12.273 26.344 3.684 1 97.5 28 ASP B CA 1
ATOM 1703 C C . ASP B 1 28 ? 12.648 26.609 5.145 1 97.5 28 ASP B C 1
ATOM 1705 O O . ASP B 1 28 ? 13.695 26.156 5.605 1 97.5 28 ASP B O 1
ATOM 1709 N N . ARG B 1 29 ? 11.859 27.25 5.848 1 96.94 29 ARG B N 1
ATOM 1710 C CA . ARG B 1 29 ? 12.188 27.594 7.23 1 96.94 29 ARG B CA 1
ATOM 1711 C C . ARG B 1 29 ? 12.07 26.359 8.133 1 96.94 29 ARG B C 1
ATOM 1713 O O . ARG B 1 29 ? 12.523 26.391 9.273 1 96.94 29 ARG B O 1
ATOM 1720 N N . SER B 1 30 ? 11.414 25.359 7.594 1 97.5 30 SER B N 1
ATOM 1721 C CA . SER B 1 30 ? 11.203 24.156 8.391 1 97.5 30 SER B CA 1
ATOM 1722 C C . SER B 1 30 ? 12.078 23.016 7.898 1 97.5 30 SER B C 1
ATOM 1724 O O . SER B 1 30 ? 11.906 21.875 8.328 1 97.5 30 SER B O 1
ATOM 1726 N N . ARG B 1 31 ? 12.961 23.234 7 1 96.56 31 ARG B N 1
ATOM 1727 C CA . ARG B 1 31 ? 13.68 22.203 6.242 1 96.56 31 ARG B CA 1
ATOM 1728 C C . ARG B 1 31 ? 14.414 21.25 7.172 1 96.56 31 ARG B C 1
ATOM 1730 O O . ARG B 1 31 ? 14.352 20.031 6.992 1 96.56 31 ARG B O 1
ATOM 1737 N N . ASP B 1 32 ? 15.047 21.719 8.211 1 94.88 32 ASP B N 1
ATOM 1738 C CA . ASP B 1 32 ? 15.859 20.891 9.094 1 94.88 32 ASP B CA 1
ATOM 1739 C C . ASP B 1 32 ? 15 19.875 9.844 1 94.88 32 ASP B C 1
ATOM 1741 O O . ASP B 1 32 ? 15.391 18.719 10 1 94.88 32 ASP B O 1
ATOM 1745 N N . GLN B 1 33 ? 13.883 20.312 10.195 1 93.94 33 GLN B N 1
ATOM 1746 C CA . GLN B 1 33 ? 12.992 19.438 10.945 1 93.94 33 GLN B CA 1
ATOM 1747 C C . GLN B 1 33 ? 12.273 18.453 10.016 1 93.94 33 GLN B C 1
ATOM 1749 O O . GLN B 1 33 ? 12.125 17.281 10.336 1 93.94 33 GLN B O 1
ATOM 1754 N N . LEU B 1 34 ? 11.859 18.969 8.867 1 95.25 34 LEU B N 1
ATOM 1755 C CA . LEU B 1 34 ? 11.055 18.188 7.938 1 95.25 34 LEU B CA 1
ATOM 1756 C C . LEU B 1 34 ? 11.898 17.094 7.27 1 95.25 34 LEU B C 1
ATOM 1758 O O . LEU B 1 34 ? 11.406 16 7.004 1 95.25 34 LEU B O 1
ATOM 1762 N N . ARG B 1 35 ? 13.195 17.344 7.035 1 94.06 35 ARG B N 1
ATOM 1763 C CA . ARG B 1 35 ? 14.047 16.453 6.258 1 94.06 35 ARG B CA 1
ATOM 1764 C C . ARG B 1 35 ? 14.234 15.117 6.977 1 94.06 35 ARG B C 1
ATOM 1766 O O . ARG B 1 35 ? 14.633 14.125 6.359 1 94.06 35 ARG B O 1
ATOM 1773 N N . HIS B 1 36 ? 13.922 15.031 8.297 1 92.62 36 HIS B N 1
ATOM 1774 C CA . HIS B 1 36 ? 14.047 13.789 9.055 1 92.62 36 HIS B CA 1
ATOM 1775 C C . HIS B 1 36 ? 13.039 12.75 8.578 1 92.62 36 HIS B C 1
ATOM 1777 O O . HIS B 1 36 ? 13.297 11.547 8.656 1 92.62 36 HIS B O 1
ATOM 1783 N N . TRP B 1 37 ? 11.969 13.281 8 1 93.38 37 TRP B N 1
ATOM 1784 C CA . TRP B 1 37 ? 10.867 12.359 7.742 1 93.38 37 TRP B CA 1
ATOM 1785 C C . TRP B 1 37 ? 10.43 12.43 6.285 1 93.38 37 TRP B C 1
ATOM 1787 O O . TRP B 1 37 ? 9.766 11.523 5.781 1 93.38 37 TRP B O 1
ATOM 1797 N N . LEU B 1 38 ? 10.773 13.57 5.652 1 94.38 38 LEU B N 1
ATOM 1798 C CA . LEU B 1 38 ? 10.266 13.805 4.309 1 94.38 38 LEU B CA 1
ATOM 1799 C C . LEU B 1 38 ? 11.398 13.891 3.297 1 94.38 38 LEU B C 1
ATOM 1801 O O . LEU B 1 38 ? 12.102 14.906 3.229 1 94.38 38 LEU B O 1
ATOM 1805 N N . PRO B 1 39 ? 11.484 12.922 2.428 1 90.75 39 PRO B N 1
ATOM 1806 C CA . PRO B 1 39 ? 12.648 12.828 1.547 1 90.75 39 PRO B CA 1
ATOM 1807 C C . PRO B 1 39 ? 12.656 13.898 0.463 1 90.75 39 PRO B C 1
ATOM 1809 O O . PRO B 1 39 ? 13.711 14.188 -0.116 1 90.75 39 PRO B O 1
ATOM 1812 N N . TRP B 1 40 ? 11.547 14.539 0.207 1 92.19 40 TRP B N 1
ATOM 1813 C CA . TRP B 1 40 ? 11.438 15.492 -0.896 1 92.19 40 TRP B CA 1
ATOM 1814 C C . TRP B 1 40 ? 11.961 16.859 -0.486 1 92.19 40 TRP B C 1
ATOM 1816 O O . TRP B 1 40 ? 12.188 17.734 -1.337 1 92.19 40 TRP B O 1
ATOM 1826 N N . VAL B 1 41 ? 12.18 17.109 0.756 1 94.88 41 VAL B N 1
ATOM 1827 C CA . VAL B 1 41 ? 12.453 18.422 1.306 1 94.88 41 VAL B CA 1
ATOM 1828 C C . VAL B 1 41 ? 13.703 19.016 0.658 1 94.88 41 VAL B C 1
ATOM 1830 O O . VAL B 1 41 ? 13.719 20.172 0.25 1 94.88 41 VAL B O 1
ATOM 1833 N N . ASP B 1 42 ? 14.688 18.219 0.506 1 93.38 42 ASP B N 1
ATOM 1834 C CA . ASP B 1 42 ? 15.977 18.719 0.029 1 93.38 42 ASP B CA 1
ATOM 1835 C C . ASP B 1 42 ? 15.93 19 -1.471 1 93.38 42 ASP B C 1
ATOM 1837 O O . ASP B 1 42 ? 16.812 19.672 -2.008 1 93.38 42 ASP B O 1
ATOM 1841 N N . HIS B 1 43 ? 14.875 18.562 -2.123 1 94.12 43 HIS B N 1
ATOM 1842 C CA . HIS B 1 43 ? 14.727 18.828 -3.551 1 94.12 43 HIS B CA 1
ATOM 1843 C C . HIS B 1 43 ? 13.953 20.109 -3.803 1 94.12 43 HIS B C 1
ATOM 1845 O O . HIS B 1 43 ? 13.867 20.578 -4.941 1 94.12 43 HIS B O 1
ATOM 1851 N N . VAL B 1 44 ? 13.367 20.656 -2.797 1 96.62 44 VAL B N 1
ATOM 1852 C CA . VAL B 1 44 ? 12.633 21.906 -2.906 1 96.62 44 VAL B CA 1
ATOM 1853 C C . VAL B 1 44 ? 13.562 23.078 -2.607 1 96.62 44 VAL B C 1
ATOM 1855 O O . VAL B 1 44 ? 13.688 23.5 -1.457 1 96.62 44 VAL B O 1
ATOM 1858 N N . THR B 1 45 ? 14.211 23.562 -3.639 1 96.44 45 THR B N 1
ATOM 1859 C CA . THR B 1 45 ? 15.227 24.578 -3.455 1 96.44 45 THR B CA 1
ATOM 1860 C C . THR B 1 45 ? 14.797 25.891 -4.109 1 96.44 45 THR B C 1
ATOM 1862 O O . THR B 1 45 ? 15.398 26.938 -3.869 1 96.44 45 THR B O 1
ATOM 1865 N N . GLU B 1 46 ? 13.742 25.828 -4.922 1 97.56 46 GLU B N 1
ATOM 1866 C CA . GLU B 1 46 ? 13.203 27.016 -5.594 1 97.56 46 GLU B CA 1
ATOM 1867 C C . GLU B 1 46 ? 11.68 27.031 -5.535 1 97.56 46 GLU B C 1
ATOM 1869 O O . GLU B 1 46 ? 11.039 25.984 -5.398 1 97.56 46 GLU B O 1
ATOM 1874 N N . VAL B 1 47 ? 11.148 28.172 -5.684 1 97.69 47 VAL B N 1
ATOM 1875 C CA . VAL B 1 47 ? 9.711 28.375 -5.613 1 97.69 47 VAL B CA 1
ATOM 1876 C C . VAL B 1 47 ? 9.016 27.547 -6.684 1 97.69 47 VAL B C 1
ATOM 1878 O O . VAL B 1 47 ? 7.914 27.031 -6.457 1 97.69 47 VAL B O 1
ATOM 1881 N N . GLU B 1 48 ? 9.68 27.328 -7.742 1 97.44 48 GLU B N 1
ATOM 1882 C CA . GLU B 1 48 ? 9.125 26.562 -8.859 1 97.44 48 GLU B CA 1
ATOM 1883 C C . GLU B 1 48 ? 8.875 25.109 -8.461 1 97.44 48 GLU B C 1
ATOM 1885 O O . GLU B 1 48 ? 7.922 24.484 -8.93 1 97.44 48 GLU B O 1
ATOM 1890 N N . HIS B 1 49 ? 9.727 24.578 -7.66 1 97.5 49 HIS B N 1
ATOM 1891 C CA . HIS B 1 49 ? 9.516 23.219 -7.176 1 97.5 49 HIS B CA 1
ATOM 1892 C C . HIS B 1 49 ? 8.195 23.109 -6.418 1 97.5 49 HIS B C 1
ATOM 1894 O O . HIS B 1 49 ? 7.492 22.109 -6.547 1 97.5 49 HIS B O 1
ATOM 1900 N N . THR B 1 50 ? 7.898 24.125 -5.703 1 97.69 50 THR B N 1
ATOM 1901 C CA . THR B 1 50 ? 6.648 24.156 -4.949 1 97.69 50 THR B CA 1
ATOM 1902 C C . THR B 1 50 ? 5.453 24.312 -5.887 1 97.69 50 THR B C 1
ATOM 1904 O O . THR B 1 50 ? 4.43 23.656 -5.719 1 97.69 50 THR B O 1
ATOM 1907 N N . SER B 1 51 ? 5.559 25.203 -6.875 1 97.56 51 SER B N 1
ATOM 1908 C CA . SER B 1 51 ? 4.461 25.359 -7.82 1 97.56 51 SER B CA 1
ATOM 1909 C C . SER B 1 51 ? 4.176 24.078 -8.578 1 97.56 51 SER B C 1
ATOM 1911 O O . SER B 1 51 ? 3.02 23.75 -8.852 1 97.56 51 SER B O 1
ATOM 1913 N N . ASN B 1 52 ? 5.18 23.344 -8.891 1 96.88 52 ASN B N 1
ATOM 1914 C CA . ASN B 1 52 ? 5.016 22.047 -9.539 1 96.88 52 ASN B CA 1
ATOM 1915 C C . ASN B 1 52 ? 4.281 21.062 -8.641 1 96.88 52 ASN B C 1
ATOM 1917 O O . ASN B 1 52 ? 3.424 20.312 -9.109 1 96.88 52 ASN B O 1
ATOM 1921 N N . PHE B 1 53 ? 4.719 21.125 -7.434 1 95.19 53 PHE B N 1
ATOM 1922 C CA . PHE B 1 53 ? 4.035 20.281 -6.469 1 95.19 53 PHE B CA 1
ATOM 1923 C C . PHE B 1 53 ? 2.543 20.578 -6.441 1 95.19 53 PHE B C 1
ATOM 1925 O O . PHE B 1 53 ? 1.719 19.656 -6.527 1 95.19 53 PHE B O 1
ATOM 1932 N N . ILE B 1 54 ? 2.213 21.797 -6.305 1 95.88 54 ILE B N 1
ATOM 1933 C CA . ILE B 1 54 ? 0.814 22.203 -6.207 1 95.88 54 ILE B CA 1
ATOM 1934 C C . ILE B 1 54 ? 0.075 21.828 -7.488 1 95.88 54 ILE B C 1
ATOM 1936 O O . ILE B 1 54 ? -1.036 21.297 -7.438 1 95.88 54 ILE B O 1
ATOM 1940 N N . SER B 1 55 ? 0.66 22.031 -8.57 1 95.12 55 SER B N 1
ATOM 1941 C CA . SER B 1 55 ? 0.063 21.672 -9.859 1 95.12 55 SER B CA 1
ATOM 1942 C C . SER B 1 55 ? -0.235 20.188 -9.922 1 95.12 55 SER B C 1
ATOM 1944 O O . SER B 1 55 ? -1.317 19.781 -10.359 1 95.12 55 SER B O 1
ATOM 1946 N N . ASN B 1 56 ? 0.683 19.391 -9.484 1 92.38 56 ASN B N 1
ATOM 1947 C CA . ASN B 1 56 ? 0.509 17.938 -9.484 1 92.38 56 ASN B CA 1
ATOM 1948 C C . ASN B 1 56 ? -0.589 17.5 -8.523 1 92.38 56 ASN B C 1
ATOM 1950 O O . ASN B 1 56 ? -1.364 16.594 -8.828 1 92.38 56 ASN B O 1
ATOM 1954 N N . ALA B 1 57 ? -0.557 18.125 -7.383 1 90.56 57 ALA B N 1
ATOM 1955 C CA . ALA B 1 57 ? -1.587 17.828 -6.395 1 90.56 57 ALA B CA 1
ATOM 1956 C C . ALA B 1 57 ? -2.98 18.094 -6.949 1 90.56 57 ALA B C 1
ATOM 1958 O O . ALA B 1 57 ? -3.898 17.297 -6.766 1 90.56 57 ALA B O 1
ATOM 1959 N N . LEU B 1 58 ? -3.123 19.172 -7.617 1 89.25 58 LEU B N 1
ATOM 1960 C CA . LEU B 1 58 ? -4.395 19.547 -8.227 1 89.25 58 LEU B CA 1
ATOM 1961 C C . LEU B 1 58 ? -4.793 18.547 -9.305 1 89.25 58 LEU B C 1
ATOM 1963 O O . LEU B 1 58 ? -5.957 18.156 -9.398 1 89.25 58 LEU B O 1
ATOM 1967 N N . LYS B 1 59 ? -3.893 18.156 -10.07 1 88.88 59 LYS B N 1
ATOM 1968 C CA . LYS B 1 59 ? -4.141 17.188 -11.125 1 88.88 59 LYS B CA 1
ATOM 1969 C C . LYS B 1 59 ? -4.578 15.844 -10.555 1 88.88 59 LYS B C 1
ATOM 1971 O O . LYS B 1 59 ? -5.527 15.234 -11.047 1 88.88 59 LYS B O 1
ATOM 1976 N N . GLN B 1 60 ? -3.873 15.422 -9.555 1 84.5 60 GLN B N 1
ATOM 1977 C CA . GLN B 1 60 ? -4.199 14.148 -8.914 1 84.5 60 GLN B CA 1
ATOM 1978 C C . GLN B 1 60 ? -5.609 14.18 -8.328 1 84.5 60 GLN B C 1
ATOM 1980 O O . GLN B 1 60 ? -6.344 13.188 -8.43 1 84.5 60 GLN B O 1
ATOM 1985 N N . GLY B 1 61 ? -5.91 15.227 -7.703 1 83.56 61 GLY B N 1
ATOM 1986 C CA . GLY B 1 61 ? -7.258 15.383 -7.176 1 83.56 61 GLY B CA 1
ATOM 1987 C C . GLY B 1 61 ? -8.336 15.25 -8.242 1 83.56 61 GLY B C 1
ATOM 1988 O O . GLY B 1 61 ? -9.32 14.547 -8.047 1 83.56 61 GLY B O 1
ATOM 1989 N N . ALA B 1 62 ? -8.07 15.758 -9.305 1 82.38 62 ALA B N 1
ATOM 1990 C CA . ALA B 1 62 ? -9.016 15.727 -10.422 1 82.38 62 ALA B CA 1
ATOM 1991 C C . ALA B 1 62 ? -9.117 14.32 -11.016 1 82.38 62 ALA B C 1
ATOM 1993 O O . ALA B 1 62 ? -10.188 13.922 -11.484 1 82.38 62 ALA B O 1
ATOM 1994 N N . GLU B 1 63 ? -8.117 13.617 -10.883 1 83.75 63 GLU B N 1
ATOM 1995 C CA . GLU B 1 63 ? -8.062 12.32 -11.562 1 83.75 63 GLU B CA 1
ATOM 1996 C C . GLU B 1 63 ? -8.602 11.211 -10.672 1 83.75 63 GLU B C 1
ATOM 1998 O O . GLU B 1 63 ? -9.352 10.344 -11.125 1 83.75 63 GLU B O 1
ATOM 2003 N N . ASN B 1 64 ? -8.25 11.133 -9.523 1 78.38 64 ASN B N 1
ATOM 2004 C CA . ASN B 1 64 ? -8.523 9.906 -8.781 1 78.38 64 ASN B CA 1
ATOM 2005 C C . ASN B 1 64 ? -9.094 10.203 -7.398 1 78.38 64 ASN B C 1
ATOM 2007 O O . ASN B 1 64 ? -9.102 9.336 -6.523 1 78.38 64 ASN B O 1
ATOM 2011 N N . GLY B 1 65 ? -9.578 11.508 -7.121 1 77.06 65 GLY B N 1
ATOM 2012 C CA . GLY B 1 65 ? -10.344 11.852 -5.934 1 77.06 65 GLY B CA 1
ATOM 2013 C C . GLY B 1 65 ? -9.469 12.156 -4.73 1 77.06 65 GLY B C 1
ATOM 2014 O O . GLY B 1 65 ? -9.977 12.352 -3.625 1 77.06 65 GLY B O 1
ATOM 2015 N N . GLY B 1 66 ? -8.102 12.141 -4.914 1 80.44 66 GLY B N 1
ATOM 2016 C CA . GLY B 1 66 ? -7.246 12.617 -3.84 1 80.44 66 GLY B CA 1
ATOM 2017 C C . GLY B 1 66 ? -7.301 14.125 -3.656 1 80.44 66 GLY B C 1
ATOM 2018 O O . GLY B 1 66 ? -7.965 14.82 -4.422 1 80.44 66 GLY B O 1
ATOM 2019 N N . PHE B 1 67 ? -6.973 14.68 -2.486 1 86.06 67 PHE B N 1
ATOM 2020 C CA . PHE B 1 67 ? -6.828 16.125 -2.398 1 86.06 67 PHE B CA 1
ATOM 2021 C C . PHE B 1 67 ? -5.805 16.5 -1.337 1 86.06 67 PHE B C 1
ATOM 2023 O O . PHE B 1 67 ? -5.465 15.695 -0.474 1 86.06 67 PHE B O 1
ATOM 2030 N N . THR B 1 68 ? -5.281 17.641 -1.512 1 93.12 68 THR B N 1
ATOM 2031 C CA . THR B 1 68 ? -4.328 18.25 -0.595 1 93.12 68 THR B CA 1
ATOM 2032 C C . THR B 1 68 ? -4.828 19.609 -0.127 1 93.12 68 THR B C 1
ATOM 2034 O O . THR B 1 68 ? -5.359 20.391 -0.92 1 93.12 68 THR B O 1
ATOM 2037 N N . ALA B 1 69 ? -4.758 19.859 1.12 1 94.94 69 ALA B N 1
ATOM 2038 C CA . ALA B 1 69 ? -5.188 21.125 1.699 1 94.94 69 ALA B CA 1
ATOM 2039 C C . ALA B 1 69 ? -4.094 21.734 2.574 1 94.94 69 ALA B C 1
ATOM 2041 O O . ALA B 1 69 ? -3.303 21 3.18 1 94.94 69 ALA B O 1
ATOM 2042 N N . GLY B 1 70 ? -4.125 23.031 2.582 1 96.94 70 GLY B N 1
ATOM 2043 C CA . GLY B 1 70 ? -3.312 23.734 3.557 1 96.94 70 GLY B CA 1
ATOM 2044 C C . GLY B 1 70 ? -3.998 23.891 4.898 1 96.94 70 GLY B C 1
ATOM 2045 O O . GLY B 1 70 ? -5.203 24.141 4.961 1 96.94 70 GLY B O 1
ATOM 2046 N N . VAL B 1 71 ? -3.217 23.719 5.965 1 97.38 71 VAL B N 1
ATOM 2047 C CA . VAL B 1 71 ? -3.648 24.031 7.324 1 97.38 71 VAL B CA 1
ATOM 2048 C C . VAL B 1 71 ? -3.215 25.438 7.688 1 97.38 71 VAL B C 1
ATOM 2050 O O . VAL B 1 71 ? -2.025 25.766 7.652 1 97.38 71 VAL B O 1
ATOM 2053 N N . TRP B 1 72 ? -4.223 26.234 8.055 1 96.56 72 TRP B N 1
ATOM 2054 C CA . TRP B 1 72 ? -3.936 27.641 8.312 1 96.56 72 TRP B CA 1
ATOM 2055 C C . TRP B 1 72 ? -4.266 28.016 9.758 1 96.56 72 TRP B C 1
ATOM 2057 O O . TRP B 1 72 ? -5.336 27.672 10.266 1 96.56 72 TRP B O 1
ATOM 2067 N N . LEU B 1 73 ? -3.305 28.625 10.422 1 96.62 73 LEU B N 1
ATOM 2068 C CA . LEU B 1 73 ? -3.48 29.156 11.773 1 96.62 73 LEU B CA 1
ATOM 2069 C C . LEU B 1 73 ? -3.326 30.688 11.781 1 96.62 73 LEU B C 1
ATOM 2071 O O . LEU B 1 73 ? -2.244 31.203 11.5 1 96.62 73 LEU B O 1
ATOM 2075 N N . LYS B 1 74 ? -4.359 31.391 12.055 1 94.44 74 LYS B N 1
ATOM 2076 C CA . LYS B 1 74 ? -4.355 32.844 12.109 1 94.44 74 LYS B CA 1
ATOM 2077 C C . LYS B 1 74 ? -3.818 33.469 10.82 1 94.44 74 LYS B C 1
ATOM 2079 O O . LYS B 1 74 ? -2.975 34.344 10.852 1 94.44 74 LYS B O 1
ATOM 2084 N N . GLY B 1 75 ? -4.207 32.812 9.688 1 92.69 75 GLY B N 1
ATOM 2085 C CA . GLY B 1 75 ? -3.881 33.375 8.383 1 92.69 75 GLY B CA 1
ATOM 2086 C C . GLY B 1 75 ? -2.543 32.875 7.855 1 92.69 75 GLY B C 1
ATOM 2087 O O . GLY B 1 75 ? -2.219 33.094 6.684 1 92.69 75 GLY B O 1
ATOM 2088 N N . ASP B 1 76 ? -1.818 32.188 8.703 1 95.81 76 ASP B N 1
ATOM 2089 C CA . ASP B 1 76 ? -0.526 31.672 8.273 1 95.81 76 ASP B CA 1
ATOM 2090 C C . ASP B 1 76 ? -0.632 30.188 7.898 1 95.81 76 ASP B C 1
ATOM 2092 O O . ASP B 1 76 ? -1.302 29.422 8.586 1 95.81 76 ASP B O 1
ATOM 2096 N N . LEU B 1 77 ? 0.054 29.875 6.812 1 97.38 77 LEU B N 1
ATOM 2097 C CA . LEU B 1 77 ? 0.131 28.469 6.441 1 97.38 77 LEU B CA 1
ATOM 2098 C C . LEU B 1 77 ? 1.004 27.703 7.422 1 97.38 77 LEU B C 1
ATOM 2100 O O . LEU B 1 77 ? 2.174 28.031 7.617 1 97.38 77 LEU B O 1
ATOM 2104 N N . ALA B 1 78 ? 0.422 26.703 8.039 1 97.81 78 ALA B N 1
ATOM 2105 C CA . ALA B 1 78 ? 1.104 25.969 9.109 1 97.81 78 ALA B CA 1
ATOM 2106 C C . ALA B 1 78 ? 1.577 24.609 8.617 1 97.81 78 ALA B C 1
ATOM 2108 O O . ALA B 1 78 ? 2.5 24.016 9.188 1 97.81 78 ALA B O 1
ATOM 2109 N N . GLY B 1 79 ? 0.921 24.078 7.594 1 97.56 79 GLY B N 1
ATOM 2110 C CA . GLY B 1 79 ? 1.252 22.734 7.113 1 97.56 79 GLY B CA 1
ATOM 2111 C C . GLY B 1 79 ? 0.332 22.266 6.008 1 97.56 79 GLY B C 1
ATOM 2112 O O . GLY B 1 79 ? -0.429 23.047 5.441 1 97.56 79 GLY B O 1
ATOM 2113 N N . ILE B 1 80 ? 0.506 21 5.668 1 97.19 80 ILE B N 1
ATOM 2114 C CA . ILE B 1 80 ? -0.261 20.375 4.598 1 97.19 80 ILE B CA 1
ATOM 2115 C C . ILE B 1 80 ? -0.862 19.062 5.094 1 97.19 80 ILE B C 1
ATOM 2117 O O . ILE B 1 80 ? -0.236 18.344 5.871 1 97.19 80 ILE B O 1
ATOM 2121 N N . ILE B 1 81 ? -2.049 18.812 4.625 1 96.81 81 ILE B N 1
ATOM 2122 C CA . ILE B 1 81 ? -2.717 17.531 4.871 1 96.81 81 ILE B CA 1
ATOM 2123 C C . ILE B 1 81 ? -3.506 17.125 3.631 1 96.81 81 ILE B C 1
ATOM 2125 O O . ILE B 1 81 ? -3.922 17.969 2.84 1 96.81 81 ILE B O 1
ATOM 2129 N N . GLY B 1 82 ? -3.676 15.812 3.451 1 95.88 82 GLY B N 1
ATOM 2130 C CA . GLY B 1 82 ? -4.5 15.414 2.318 1 95.88 82 GLY B CA 1
ATOM 2131 C C . GLY B 1 82 ? -4.691 13.914 2.215 1 95.88 82 GLY B C 1
ATOM 2132 O O . GLY B 1 82 ? -4.074 13.148 2.963 1 95.88 82 GLY B O 1
ATOM 2133 N N . PHE B 1 83 ? -5.609 13.617 1.313 1 95.69 83 PHE B N 1
ATOM 2134 C CA . PHE B 1 83 ? -5.82 12.227 0.911 1 95.69 83 PHE B CA 1
ATOM 2135 C C . PHE B 1 83 ? -4.793 11.805 -0.135 1 95.69 83 PHE B C 1
ATOM 2137 O O . PHE B 1 83 ? -4.508 12.555 -1.071 1 95.69 83 PHE B O 1
ATOM 2144 N N . HIS B 1 84 ? -4.254 10.633 0.078 1 93.75 84 HIS B N 1
ATOM 2145 C CA . HIS B 1 84 ? -3.619 9.992 -1.07 1 93.75 84 HIS B CA 1
ATOM 2146 C C . HIS B 1 84 ? -4.66 9.484 -2.062 1 93.75 84 HIS B C 1
ATOM 2148 O O . HIS B 1 84 ? -5.809 9.938 -2.049 1 93.75 84 HIS B O 1
ATOM 2154 N N . GLU B 1 85 ? -4.215 8.742 -2.98 1 91.25 85 GLU B N 1
ATOM 2155 C CA . GLU B 1 85 ? -5.164 8.227 -3.963 1 91.25 85 GLU B CA 1
ATOM 2156 C C . GLU B 1 85 ? -6.23 7.363 -3.297 1 91.25 85 GLU B C 1
ATOM 2158 O O . GLU B 1 85 ? -5.914 6.465 -2.518 1 91.25 85 GLU B O 1
ATOM 2163 N N . ILE B 1 86 ? -7.496 7.684 -3.631 1 95.12 86 ILE B N 1
ATOM 2164 C CA . ILE B 1 86 ? -8.602 6.906 -3.082 1 95.12 86 ILE B CA 1
ATOM 2165 C C . ILE B 1 86 ? -8.734 5.586 -3.836 1 95.12 86 ILE B C 1
ATOM 2167 O O . ILE B 1 86 ? -8.734 5.566 -5.066 1 95.12 86 ILE B O 1
ATOM 2171 N N . ASN B 1 87 ? -8.773 4.5 -3.125 1 96.12 87 ASN B N 1
ATOM 2172 C CA . ASN B 1 87 ? -9.133 3.203 -3.689 1 96.12 87 ASN B CA 1
ATOM 2173 C C . ASN B 1 87 ? -10.641 2.98 -3.672 1 96.12 87 ASN B C 1
ATOM 2175 O O . ASN B 1 87 ? -11.188 2.49 -2.684 1 96.12 87 ASN B O 1
ATOM 2179 N N . TRP B 1 88 ? -11.273 3.307 -4.734 1 94.69 88 TRP B N 1
ATOM 2180 C CA . TRP B 1 88 ? -12.734 3.232 -4.789 1 94.69 88 TRP B CA 1
ATOM 2181 C C . TRP B 1 88 ? -13.203 1.783 -4.828 1 94.69 88 TRP B C 1
ATOM 2183 O O . TRP B 1 88 ? -14.32 1.475 -4.398 1 94.69 88 TRP B O 1
ATOM 2193 N N . THR B 1 89 ? -12.359 0.905 -5.309 1 93.38 89 THR B N 1
ATOM 2194 C CA . THR B 1 89 ? -12.695 -0.513 -5.348 1 93.38 89 THR B CA 1
ATOM 2195 C C . THR B 1 89 ? -12.789 -1.087 -3.938 1 93.38 89 THR B C 1
ATOM 2197 O O . THR B 1 89 ? -13.766 -1.767 -3.602 1 93.38 89 THR B O 1
ATOM 2200 N N . ASN B 1 90 ? -11.844 -0.761 -3.154 1 96.88 90 ASN B N 1
ATOM 2201 C CA . ASN B 1 90 ? -11.82 -1.271 -1.787 1 96.88 90 ASN B CA 1
ATOM 2202 C C . ASN B 1 90 ? -12.391 -0.257 -0.8 1 96.88 90 ASN B C 1
ATOM 2204 O O . ASN B 1 90 ? -12.406 -0.501 0.408 1 96.88 90 ASN B O 1
ATOM 2208 N N . ARG B 1 91 ? -12.727 0.974 -1.318 1 97.38 91 ARG B N 1
ATOM 2209 C CA . ARG B 1 91 ? -13.367 2.033 -0.545 1 97.38 91 ARG B CA 1
ATOM 2210 C C . ARG B 1 91 ? -12.508 2.432 0.652 1 97.38 91 ARG B C 1
ATOM 2212 O O . ARG B 1 91 ? -12.992 2.447 1.788 1 97.38 91 ARG B O 1
ATOM 2219 N N . SER B 1 92 ? -11.312 2.699 0.367 1 98.25 92 SER B N 1
ATOM 2220 C CA . SER B 1 92 ? -10.359 3.074 1.406 1 98.25 92 SER B CA 1
ATOM 2221 C C . SER B 1 92 ? -9.469 4.223 0.947 1 98.25 92 SER B C 1
ATOM 2223 O O . SER B 1 92 ? -9.375 4.5 -0.25 1 98.25 92 SER B O 1
ATOM 2225 N N . VAL B 1 93 ? -8.836 4.879 1.885 1 97.62 93 VAL B N 1
ATOM 2226 C CA . VAL B 1 93 ? -7.91 5.961 1.573 1 97.62 93 VAL B CA 1
ATOM 2227 C C . VAL B 1 93 ? -6.895 6.113 2.701 1 97.62 93 VAL B C 1
ATOM 2229 O O . VAL B 1 93 ? -7.109 5.613 3.809 1 97.62 93 VAL B O 1
ATOM 2232 N N . SER B 1 94 ? -5.793 6.668 2.404 1 98.19 94 SER B N 1
ATOM 2233 C CA . SER B 1 94 ? -4.805 7.02 3.42 1 98.19 94 SER B CA 1
ATOM 2234 C C . SER B 1 94 ? -4.598 8.531 3.486 1 98.19 94 SER B C 1
ATOM 2236 O O . SER B 1 94 ? -4.828 9.234 2.504 1 98.19 94 SER B O 1
ATOM 2238 N N . ILE B 1 95 ? -4.238 8.984 4.625 1 97.75 95 ILE B N 1
ATOM 2239 C CA . ILE B 1 95 ? -4.016 10.406 4.883 1 97.75 95 ILE B CA 1
ATOM 2240 C C . ILE B 1 95 ? -2.537 10.648 5.176 1 97.75 95 ILE B C 1
ATOM 2242 O O . ILE B 1 95 ? -1.898 9.867 5.883 1 97.75 95 ILE B O 1
ATOM 2246 N N . GLY B 1 96 ? -2.006 11.672 4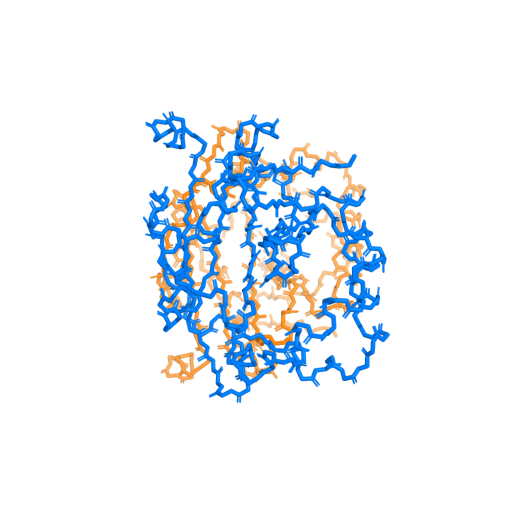.688 1 96.94 96 GLY B N 1
ATOM 2247 C CA . GLY B 1 96 ? -0.68 12.18 5 1 96.94 96 GLY B CA 1
ATOM 2248 C C . GLY B 1 96 ? -0.683 13.648 5.398 1 96.94 96 GLY B C 1
ATOM 2249 O O . GLY B 1 96 ? -1.56 14.406 4.98 1 96.94 96 GLY B O 1
ATOM 2250 N N . TYR B 1 97 ? 0.351 13.984 6.18 1 97.31 97 TYR B N 1
ATOM 2251 C CA . TYR B 1 97 ? 0.377 15.359 6.664 1 97.31 97 TYR B CA 1
ATOM 2252 C C . TYR B 1 97 ? 1.755 15.727 7.207 1 97.31 97 TYR B C 1
ATOM 2254 O O . TYR B 1 97 ? 2.547 14.836 7.543 1 97.31 97 TYR B O 1
ATOM 2262 N N . TRP B 1 98 ? 2.004 16.969 7.262 1 97 98 TRP B N 1
ATOM 2263 C CA . TRP B 1 98 ? 3.148 17.531 7.973 1 97 98 TRP B CA 1
ATOM 2264 C C . TRP B 1 98 ? 2.869 18.969 8.422 1 97 98 TRP B C 1
ATOM 2266 O O . TRP B 1 98 ? 2.027 19.656 7.832 1 97 98 TRP B O 1
ATOM 2276 N N . LEU B 1 99 ? 3.461 19.406 9.469 1 97.06 99 LEU B N 1
ATOM 2277 C CA . LEU B 1 99 ? 3.43 20.766 9.977 1 97.06 99 LEU B CA 1
ATOM 2278 C C . LEU B 1 99 ? 4.816 21.406 9.914 1 97.06 99 LEU B C 1
ATOM 2280 O O . LEU B 1 99 ? 5.828 20.719 10.078 1 97.06 99 LEU B O 1
ATOM 2284 N N . GLY B 1 100 ? 4.762 22.656 9.711 1 96.56 100 GLY B N 1
ATOM 2285 C CA . GLY B 1 100 ? 6.012 23.406 9.758 1 96.56 100 GLY B CA 1
ATOM 2286 C C . GLY B 1 100 ? 6.484 23.688 11.172 1 96.56 100 GLY B C 1
ATOM 2287 O O . GLY B 1 100 ? 5.734 23.5 12.133 1 96.56 100 GLY B O 1
ATOM 2288 N N . LYS B 1 101 ? 7.742 24.156 11.188 1 94.31 101 LYS B N 1
ATOM 2289 C CA . LYS B 1 101 ? 8.359 24.516 12.461 1 94.31 101 LYS B CA 1
ATOM 2290 C C . LYS B 1 101 ? 7.551 25.578 13.18 1 94.31 101 LYS B C 1
ATOM 2292 O O . LYS B 1 101 ? 7.152 26.578 12.578 1 94.31 101 LYS B O 1
ATOM 2297 N N . GLY B 1 102 ? 7.25 25.312 14.414 1 93.06 102 GLY B N 1
ATOM 2298 C CA . GLY B 1 102 ? 6.582 26.328 15.219 1 93.06 102 GLY B CA 1
ATOM 2299 C C . GLY B 1 102 ? 5.094 26.078 15.367 1 93.06 102 GLY B C 1
ATOM 2300 O O . GLY B 1 102 ? 4.426 26.75 16.156 1 93.06 102 GLY B O 1
ATOM 2301 N N . PHE B 1 103 ? 4.578 25.156 14.664 1 94.5 103 PHE B N 1
ATOM 2302 C CA . PHE B 1 103 ? 3.139 24.938 14.688 1 94.5 103 PHE B CA 1
ATOM 2303 C C . PHE B 1 103 ? 2.807 23.609 15.359 1 94.5 103 PHE B C 1
ATOM 2305 O O . PHE B 1 103 ? 1.635 23.266 15.523 1 94.5 103 PHE B O 1
ATOM 2312 N N . GLU B 1 104 ? 3.84 22.922 15.812 1 89.62 104 GLU B N 1
ATOM 2313 C CA . GLU B 1 104 ? 3.658 21.594 16.406 1 89.62 104 GLU B CA 1
ATOM 2314 C C . GLU B 1 104 ? 3.189 21.688 17.844 1 89.62 104 GLU B C 1
ATOM 2316 O O . GLU B 1 104 ? 3.41 22.703 18.516 1 89.62 104 GLU B O 1
ATOM 2321 N N . GLY B 1 105 ? 2.463 20.656 18.281 1 87.06 105 GLY B N 1
ATOM 2322 C CA . GLY B 1 105 ? 2.139 20.531 19.688 1 87.06 105 GLY B CA 1
ATOM 2323 C C . GLY B 1 105 ? 0.945 21.375 20.094 1 87.06 105 GLY B C 1
ATOM 2324 O O . GLY B 1 105 ? 0.738 21.641 21.281 1 87.06 105 GLY B O 1
ATOM 2325 N N . GLN B 1 106 ? 0.157 21.828 19.109 1 88.06 106 GLN B N 1
ATOM 2326 C CA . GLN B 1 106 ? -0.974 22.703 19.406 1 88.06 106 GLN B CA 1
ATOM 2327 C C . GLN B 1 106 ? -2.297 22.016 19.062 1 88.06 106 GLN B C 1
ATOM 2329 O O . GLN B 1 106 ? -3.355 22.656 19.109 1 88.06 106 GLN B O 1
ATOM 2334 N N . GLY B 1 107 ? -2.234 20.797 18.656 1 91.44 107 GLY B N 1
ATOM 2335 C CA . GLY B 1 107 ? -3.443 20.047 18.328 1 91.44 107 GLY B CA 1
ATOM 2336 C C . GLY B 1 107 ? -3.996 20.391 16.953 1 91.44 107 GLY B C 1
ATOM 2337 O O . GLY B 1 107 ? -5.074 19.922 16.594 1 91.44 107 GLY B O 1
ATOM 2338 N N . LEU B 1 108 ? -3.254 21.188 16.25 1 93.88 108 LEU B N 1
ATOM 2339 C CA . LEU B 1 108 ? -3.701 21.656 14.945 1 93.88 108 LEU B CA 1
ATOM 2340 C C . LEU B 1 108 ? -3.934 20.5 13.984 1 93.88 108 LEU B C 1
ATOM 2342 O O . LEU B 1 108 ? -5.008 20.375 13.391 1 93.88 108 LEU B O 1
ATOM 2346 N N . MET B 1 109 ? -3.055 19.641 13.914 1 96.25 109 MET B N 1
ATOM 2347 C CA . MET B 1 109 ? -3.129 18.562 12.922 1 96.25 109 MET B CA 1
ATOM 2348 C C . MET B 1 109 ? -4.121 17.5 13.359 1 96.25 109 MET B C 1
ATOM 2350 O O . MET B 1 109 ? -4.766 16.859 12.523 1 96.25 109 MET B O 1
ATOM 2354 N N . THR B 1 110 ? -4.246 17.281 14.664 1 96.31 110 THR B N 1
ATOM 2355 C CA . THR B 1 110 ? -5.27 16.359 15.133 1 96.31 110 THR B CA 1
ATOM 2356 C C . THR B 1 110 ? -6.656 16.812 14.68 1 96.31 110 THR B C 1
ATOM 2358 O O . THR B 1 110 ? -7.438 16 14.172 1 96.31 110 THR B O 1
ATOM 2361 N N . SER B 1 111 ? -6.895 18.094 14.828 1 95.31 111 SER B N 1
ATOM 2362 C CA . SER B 1 111 ? -8.172 18.656 14.398 1 95.31 111 SER B CA 1
ATOM 2363 C C . SER B 1 111 ? -8.352 18.531 12.891 1 95.31 111 SER B C 1
ATOM 2365 O O . SER B 1 111 ? -9.43 18.172 12.414 1 95.31 111 SER B O 1
ATOM 2367 N N . ALA B 1 112 ? -7.332 18.828 12.172 1 96.25 112 ALA B N 1
ATOM 2368 C CA . ALA B 1 112 ? -7.379 18.75 10.711 1 96.25 112 ALA B CA 1
ATOM 2369 C C . ALA B 1 112 ? -7.637 17.312 10.258 1 96.25 112 ALA B C 1
ATOM 2371 O O . ALA B 1 112 ? -8.477 17.078 9.383 1 96.25 112 ALA B O 1
ATOM 2372 N N . CYS B 1 113 ? -6.941 16.391 10.867 1 97 113 CYS B N 1
ATOM 2373 C CA . CYS B 1 113 ? -7.086 14.977 10.523 1 97 113 CYS B CA 1
ATOM 2374 C C . CYS B 1 113 ? -8.5 14.492 10.82 1 97 113 CYS B C 1
ATOM 2376 O O . CYS B 1 113 ? -9.07 13.727 10.039 1 97 113 CYS B O 1
ATOM 2378 N N . ARG B 1 114 ? -9.023 14.938 11.93 1 96.69 114 ARG B N 1
ATOM 2379 C CA . ARG B 1 114 ? -10.391 14.562 12.281 1 96.69 114 ARG B CA 1
ATOM 2380 C C . ARG B 1 114 ? -11.367 14.938 11.164 1 96.69 114 ARG B C 1
ATOM 2382 O O . ARG B 1 114 ? -12.25 14.156 10.82 1 96.69 114 ARG B O 1
ATOM 2389 N N . VAL B 1 115 ? -11.211 16.078 10.633 1 95.19 115 VAL B N 1
ATOM 2390 C CA . VAL B 1 115 ? -12.078 16.578 9.562 1 95.19 115 VAL B CA 1
ATOM 2391 C C . VAL B 1 115 ? -11.945 15.68 8.336 1 95.19 115 VAL B C 1
ATOM 2393 O O . VAL B 1 115 ? -12.945 15.32 7.715 1 95.19 115 VAL B O 1
ATOM 2396 N N . LEU B 1 116 ? -10.742 15.312 7.988 1 96.19 116 LEU B N 1
ATOM 2397 C CA . LEU B 1 116 ? -10.531 14.484 6.805 1 96.19 116 LEU B CA 1
ATOM 2398 C C . LEU B 1 116 ? -11.078 13.078 7.016 1 96.19 116 LEU B C 1
ATOM 2400 O O . LEU B 1 116 ? -11.656 12.484 6.102 1 96.19 116 LEU B O 1
ATOM 2404 N N . VAL B 1 117 ? -10.867 12.609 8.203 1 97.5 117 VAL B N 1
ATOM 2405 C CA . VAL B 1 117 ? -11.398 11.289 8.508 1 97.5 117 VAL B CA 1
ATOM 2406 C C . VAL B 1 117 ? -12.914 11.297 8.398 1 97.5 117 VAL B C 1
ATOM 2408 O O . VAL B 1 117 ? -13.508 10.406 7.781 1 97.5 117 VAL B O 1
ATOM 2411 N N . ASP B 1 118 ? -13.516 12.32 8.969 1 96.5 118 ASP B N 1
ATOM 2412 C CA . ASP B 1 118 ? -14.961 12.469 8.883 1 96.5 118 ASP B CA 1
ATOM 2413 C C . ASP B 1 118 ? -15.422 12.57 7.434 1 96.5 118 ASP B C 1
ATOM 2415 O O . ASP B 1 118 ? -16.391 11.922 7.039 1 96.5 118 ASP B O 1
ATOM 2419 N N . HIS B 1 119 ? -14.734 13.336 6.711 1 94.81 119 HIS B N 1
ATOM 2420 C CA . HIS B 1 119 ? -15.078 13.5 5.305 1 94.81 119 HIS B CA 1
ATOM 2421 C C . HIS B 1 119 ? -14.969 12.188 4.547 1 94.81 119 HIS B C 1
ATOM 2423 O O . HIS B 1 119 ? -15.859 11.836 3.768 1 94.81 119 HIS B O 1
ATOM 2429 N N . ALA B 1 120 ? -13.93 11.453 4.73 1 96.62 120 ALA B N 1
ATOM 2430 C CA . ALA B 1 120 ? -13.695 10.188 4.039 1 96.62 120 ALA B CA 1
ATOM 2431 C C . ALA B 1 120 ? -14.773 9.164 4.391 1 96.62 120 ALA B C 1
ATOM 2433 O O . ALA B 1 120 ? -15.344 8.531 3.506 1 96.62 120 ALA B O 1
ATOM 2434 N N . LEU B 1 121 ? -15.086 9.047 5.668 1 98.12 121 LEU B N 1
ATOM 2435 C CA . LEU B 1 121 ? -15.906 7.93 6.133 1 98.12 121 LEU B CA 1
ATOM 2436 C C . LEU B 1 121 ? -17.391 8.289 6.105 1 98.12 121 LEU B C 1
ATOM 2438 O O . LEU B 1 121 ? -18.234 7.418 5.898 1 98.12 121 LEU B O 1
ATOM 2442 N N . VAL B 1 122 ? -17.703 9.516 6.254 1 96.5 122 VAL B N 1
ATOM 2443 C CA . VAL B 1 122 ? -19.109 9.914 6.328 1 96.5 122 VAL B CA 1
ATOM 2444 C C . VAL B 1 122 ? -19.531 10.516 4.992 1 96.5 122 VAL B C 1
ATOM 2446 O O . VAL B 1 122 ? -20.5 10.047 4.375 1 96.5 122 VAL B O 1
ATOM 2449 N N . THR B 1 123 ? -18.859 11.469 4.512 1 94.38 123 THR B N 1
ATOM 2450 C CA . THR B 1 123 ? -19.266 12.188 3.311 1 94.38 123 THR B CA 1
ATOM 2451 C C . THR B 1 123 ? -19.031 11.336 2.066 1 94.38 123 THR B C 1
ATOM 2453 O O . THR B 1 123 ? -19.938 11.18 1.242 1 94.38 123 THR B O 1
ATOM 2456 N N . LEU B 1 124 ? -17.859 10.797 1.961 1 94.81 124 LEU B N 1
ATOM 2457 C CA . LEU B 1 124 ? -17.531 10 0.783 1 94.81 124 LEU B CA 1
ATOM 2458 C C . LEU B 1 124 ? -18 8.562 0.961 1 94.81 124 LEU B C 1
ATOM 2460 O O . LEU B 1 124 ? -17.906 7.754 0.031 1 94.81 124 LEU B O 1
ATOM 2464 N N . ASP B 1 125 ? -18.344 8.242 2.139 1 97.56 125 ASP B N 1
ATOM 2465 C CA . ASP B 1 125 ? -18.906 6.93 2.459 1 97.56 125 ASP B CA 1
ATOM 2466 C C . ASP B 1 125 ? -17.891 5.82 2.193 1 97.56 125 ASP B C 1
ATOM 2468 O O . ASP B 1 125 ? -18.234 4.77 1.652 1 97.56 125 ASP B O 1
ATOM 2472 N N . LEU B 1 126 ? -16.656 6.113 2.447 1 97.94 126 LEU B N 1
ATOM 2473 C CA . LEU B 1 126 ? -15.625 5.082 2.375 1 97.94 126 LEU B CA 1
ATOM 2474 C C . LEU B 1 126 ? -15.672 4.176 3.602 1 97.94 126 LEU B C 1
ATOM 2476 O O . LEU B 1 126 ? -16.312 4.516 4.602 1 97.94 126 LEU B O 1
ATOM 2480 N N . ASN B 1 127 ? -15 3.02 3.523 1 98.81 127 ASN B N 1
ATOM 2481 C CA . ASN B 1 127 ? -15.062 2.023 4.586 1 98.81 127 ASN B CA 1
ATOM 2482 C C . ASN B 1 127 ? -13.891 2.154 5.547 1 98.81 127 ASN B C 1
ATOM 2484 O O . ASN B 1 127 ? -13.984 1.756 6.711 1 98.81 127 ASN B O 1
ATOM 2488 N N . ARG B 1 128 ? -12.797 2.662 5.062 1 98.81 128 ARG B N 1
ATOM 2489 C CA . ARG B 1 128 ? -11.57 2.561 5.84 1 98.81 128 ARG B CA 1
ATOM 2490 C C . ARG B 1 128 ? -10.641 3.74 5.555 1 98.81 128 ARG B C 1
ATOM 2492 O O . ARG B 1 128 ? -10.484 4.152 4.406 1 98.81 128 ARG B O 1
ATOM 2499 N N . VAL B 1 129 ? -10.008 4.281 6.578 1 98.75 129 VAL B N 1
ATOM 2500 C CA . VAL B 1 129 ? -8.93 5.258 6.484 1 98.75 129 VAL B CA 1
ATOM 2501 C C . VAL B 1 129 ? -7.668 4.703 7.141 1 98.75 129 VAL B C 1
ATOM 2503 O O . VAL B 1 129 ? -7.734 4.102 8.219 1 98.75 129 VAL B O 1
ATOM 2506 N N . GLU B 1 130 ? -6.559 4.883 6.473 1 98.88 130 GLU B N 1
ATOM 2507 C CA . GLU B 1 130 ? -5.266 4.434 6.984 1 98.88 130 GLU B CA 1
ATOM 2508 C C . GLU B 1 130 ? -4.305 5.605 7.168 1 98.88 130 GLU B C 1
ATOM 2510 O O . GLU B 1 130 ? -4.277 6.523 6.348 1 98.88 130 GLU B O 1
ATOM 2515 N N . ILE B 1 131 ? -3.596 5.652 8.203 1 98.75 131 ILE B N 1
ATOM 2516 C CA . ILE B 1 131 ? -2.479 6.559 8.445 1 98.75 131 ILE B CA 1
ATOM 2517 C C . ILE B 1 131 ? -1.222 5.754 8.766 1 98.75 131 ILE B C 1
ATOM 2519 O O . ILE B 1 131 ? -1.251 4.855 9.617 1 98.75 131 ILE B O 1
ATOM 2523 N N . ARG B 1 132 ? -0.16 6.043 8.078 1 98.31 132 ARG B N 1
ATOM 2524 C CA . ARG B 1 132 ? 1.138 5.441 8.367 1 98.31 132 ARG B CA 1
ATOM 2525 C C . ARG B 1 132 ? 2.137 6.488 8.844 1 98.31 132 ARG B C 1
ATOM 2527 O O . ARG B 1 132 ? 2.156 7.613 8.344 1 98.31 132 ARG B O 1
ATOM 2534 N N . SER B 1 133 ? 2.912 6.117 9.789 1 97.56 133 SER B N 1
ATOM 2535 C CA . SER B 1 133 ? 3.963 6.973 10.328 1 97.56 133 SER B CA 1
ATOM 2536 C C . SER B 1 133 ? 5.188 6.16 10.727 1 97.56 133 SER B C 1
ATOM 2538 O O . SER B 1 133 ? 5.062 5.023 11.188 1 97.56 133 SER B O 1
ATOM 2540 N N . ALA B 1 134 ? 6.328 6.832 10.602 1 97.69 134 ALA B N 1
ATOM 2541 C CA . ALA B 1 134 ? 7.516 6.184 11.148 1 97.69 134 ALA B CA 1
ATOM 2542 C C . ALA B 1 134 ? 7.344 5.891 12.633 1 97.69 134 ALA B C 1
ATOM 2544 O O . ALA B 1 134 ? 6.809 6.715 13.383 1 97.69 134 ALA B O 1
ATOM 2545 N N . THR B 1 135 ? 7.832 4.719 13.062 1 98 135 THR B N 1
ATOM 2546 C CA . THR B 1 135 ? 7.617 4.281 14.438 1 98 135 THR B CA 1
ATOM 2547 C C . THR B 1 135 ? 8.281 5.242 15.422 1 98 135 THR B C 1
ATOM 2549 O O . THR B 1 135 ? 7.801 5.422 16.547 1 98 135 THR B O 1
ATOM 2552 N N . ASN B 1 136 ? 9.328 5.906 15 1 96.25 136 ASN B N 1
ATOM 2553 C CA . ASN B 1 136 ? 10.047 6.805 15.898 1 96.25 136 ASN B CA 1
ATOM 2554 C C . ASN B 1 136 ? 9.531 8.234 15.797 1 96.25 136 ASN B C 1
ATOM 2556 O O . ASN B 1 136 ? 9.977 9.117 16.531 1 96.25 136 ASN B O 1
ATOM 2560 N N . ASN B 1 137 ? 8.617 8.5 14.867 1 95.12 137 ASN B N 1
ATOM 2561 C CA . ASN B 1 137 ? 7.965 9.797 14.797 1 95.12 137 ASN B CA 1
ATOM 2562 C C . ASN B 1 137 ? 6.797 9.898 15.773 1 95.12 137 ASN B C 1
ATOM 2564 O O . ASN B 1 137 ? 5.633 9.828 15.367 1 95.12 137 ASN B O 1
ATOM 2568 N N . LYS B 1 138 ? 7.137 10.141 16.984 1 94.62 138 LYS B N 1
ATOM 2569 C CA . LYS B 1 138 ? 6.164 10.102 18.078 1 94.62 138 LYS B CA 1
ATOM 2570 C C . LYS B 1 138 ? 5.07 11.148 17.875 1 94.62 138 LYS B C 1
ATOM 2572 O O . LYS B 1 138 ? 3.9 10.898 18.172 1 94.62 138 LYS B O 1
ATOM 2577 N N . ARG B 1 139 ? 5.441 12.266 17.391 1 92.88 139 ARG B N 1
ATOM 2578 C CA . ARG B 1 139 ? 4.484 13.344 17.203 1 92.88 139 ARG B CA 1
ATOM 2579 C C . ARG B 1 139 ? 3.441 12.969 16.156 1 92.88 139 ARG B C 1
ATOM 2581 O O . ARG B 1 139 ? 2.244 13.18 16.359 1 92.88 139 ARG B O 1
ATOM 2588 N N . SER B 1 140 ? 3.902 12.414 15.062 1 95.12 140 SER B N 1
ATOM 2589 C CA . SER B 1 140 ? 2.977 11.992 14.016 1 95.12 140 SER B CA 1
ATOM 2590 C C . SER B 1 140 ? 2.1 10.844 14.484 1 95.12 140 SER B C 1
ATOM 2592 O O . SER B 1 140 ? 0.896 10.82 14.219 1 95.12 140 SER B O 1
ATOM 2594 N N . ARG B 1 141 ? 2.613 9.914 15.219 1 96.88 141 ARG B N 1
ATOM 2595 C CA . ARG B 1 141 ? 1.884 8.742 15.695 1 96.88 141 ARG B CA 1
ATOM 2596 C C . ARG B 1 141 ? 0.814 9.133 16.703 1 96.88 141 ARG B C 1
ATOM 2598 O O . ARG B 1 141 ? -0.216 8.469 16.812 1 96.88 141 ARG B O 1
ATOM 2605 N N . ALA B 1 142 ? 1.035 10.156 17.422 1 97.19 142 ALA B N 1
ATOM 2606 C CA . ALA B 1 142 ? 0.108 10.578 18.469 1 97.19 142 ALA B CA 1
ATOM 2607 C C . ALA B 1 142 ? -1.245 10.969 17.875 1 97.19 142 ALA B C 1
ATOM 2609 O O . ALA B 1 142 ? -2.275 10.859 18.547 1 97.19 142 ALA B O 1
ATOM 2610 N N . ILE B 1 143 ? -1.29 1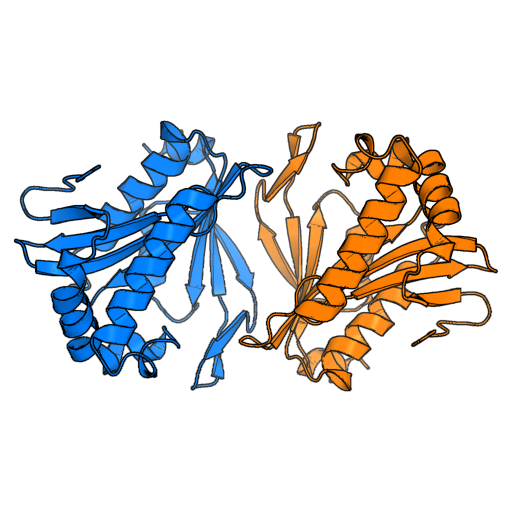1.352 16.625 1 97.56 143 ILE B N 1
ATOM 2611 C CA . ILE B 1 143 ? -2.49 11.891 15.992 1 97.56 143 ILE B CA 1
ATOM 2612 C C . ILE B 1 143 ? -3.508 10.773 15.773 1 97.56 143 ILE B C 1
ATOM 2614 O O . ILE B 1 143 ? -4.621 10.828 16.312 1 97.56 143 ILE B O 1
ATOM 2618 N N . PRO B 1 144 ? -3.141 9.758 15.039 1 98.38 144 PRO B N 1
ATOM 2619 C CA . PRO B 1 144 ? -4.121 8.68 14.922 1 98.38 144 PRO B CA 1
ATOM 2620 C C . PRO B 1 144 ? -4.461 8.031 16.266 1 98.38 144 PRO B C 1
ATOM 2622 O O . PRO B 1 144 ? -5.594 7.594 16.469 1 98.38 144 PRO B O 1
ATOM 2625 N N . GLU B 1 145 ? -3.521 7.957 17.125 1 97.88 145 GLU B N 1
ATOM 2626 C CA . GLU B 1 145 ? -3.793 7.398 18.453 1 97.88 145 GLU B CA 1
ATOM 2627 C C . GLU B 1 145 ? -4.832 8.227 19.203 1 97.88 145 GLU B C 1
ATOM 2629 O O . GLU B 1 145 ? -5.773 7.68 19.781 1 97.88 145 GLU B O 1
ATOM 2634 N N . ARG B 1 146 ? -4.723 9.562 19.156 1 97.06 146 ARG B N 1
ATOM 2635 C CA . ARG B 1 146 ? -5.68 10.461 19.812 1 97.06 146 ARG B CA 1
ATOM 2636 C C . ARG B 1 146 ? -7.059 10.344 19.172 1 97.06 146 ARG B C 1
ATOM 2638 O O . ARG B 1 146 ? -8.078 10.492 19.844 1 97.06 146 ARG B O 1
ATOM 2645 N N . LEU B 1 147 ? -7.074 10.047 17.938 1 97.81 147 LEU B N 1
ATOM 2646 C CA . LEU B 1 147 ? -8.328 10.008 17.188 1 97.81 147 LEU B CA 1
ATOM 2647 C C . LEU B 1 147 ? -9 8.648 17.312 1 97.81 147 LEU B C 1
ATOM 2649 O O . LEU B 1 147 ? -10.102 8.438 16.812 1 97.81 147 LEU B O 1
ATOM 2653 N N . GLY B 1 148 ? -8.328 7.68 17.953 1 98.25 148 GLY B N 1
ATOM 2654 C CA . GLY B 1 148 ? -8.945 6.391 18.234 1 98.25 148 GLY B CA 1
ATOM 2655 C C . GLY B 1 148 ? -8.656 5.348 17.172 1 98.25 148 GLY B C 1
ATOM 2656 O O . GLY B 1 148 ? -9.352 4.336 17.094 1 98.25 148 GLY B O 1
ATOM 2657 N N . PHE B 1 149 ? -7.68 5.625 16.344 1 98.81 149 PHE B N 1
ATOM 2658 C CA . PHE B 1 149 ? -7.293 4.609 15.367 1 98.81 149 PHE B CA 1
ATOM 2659 C C . PHE B 1 149 ? -6.734 3.373 16.062 1 98.81 149 PHE B C 1
ATOM 2661 O O . PHE B 1 149 ? -6.199 3.467 17.172 1 98.81 149 PHE B O 1
ATOM 2668 N N . VAL B 1 150 ? -6.816 2.273 15.375 1 98.69 150 VAL B N 1
ATOM 2669 C CA . VAL B 1 150 ? -6.25 1.019 15.852 1 98.69 150 VAL B CA 1
ATOM 2670 C C . VAL B 1 150 ? -4.883 0.79 15.211 1 98.69 150 VAL B C 1
ATOM 2672 O O . VAL B 1 150 ? -4.727 0.938 14 1 98.69 150 VAL B O 1
ATOM 2675 N N . LEU B 1 151 ? -3.875 0.509 16.016 1 98.81 151 LEU B N 1
ATOM 2676 C CA . LEU B 1 151 ? -2.592 0.059 15.484 1 98.81 151 LEU B CA 1
ATOM 2677 C C . LEU B 1 151 ? -2.703 -1.351 14.914 1 98.81 151 LEU B C 1
ATOM 2679 O O . LEU B 1 151 ? -2.889 -2.314 15.664 1 98.81 151 LEU B O 1
ATOM 2683 N N . GLU B 1 152 ? -2.545 -1.463 13.672 1 98.88 152 GLU B N 1
ATOM 2684 C CA . GLU B 1 152 ? -2.816 -2.73 13 1 98.88 152 GLU B CA 1
ATOM 2685 C C . GLU B 1 152 ? -1.532 -3.525 12.781 1 98.88 152 GLU B C 1
ATOM 2687 O O . GLU B 1 152 ? -1.579 -4.723 12.5 1 98.88 152 GLU B O 1
ATOM 2692 N N . GLY B 1 153 ? -0.423 -2.848 12.906 1 98.62 153 GLY B N 1
ATOM 2693 C CA . GLY B 1 153 ? 0.866 -3.51 12.773 1 98.62 153 GLY B CA 1
ATOM 2694 C C . GLY B 1 153 ? 1.997 -2.557 12.445 1 98.62 153 GLY B C 1
ATOM 2695 O O . GLY B 1 153 ? 1.796 -1.341 12.391 1 98.62 153 GLY B O 1
ATOM 2696 N N . VAL B 1 154 ? 3.17 -3.102 12.359 1 98.81 154 VAL B N 1
ATOM 2697 C CA . VAL B 1 154 ? 4.375 -2.352 12.016 1 98.81 154 VAL B CA 1
ATOM 2698 C C . VAL B 1 154 ? 5.059 -2.99 10.812 1 98.81 154 VAL B C 1
ATOM 2700 O O . VAL B 1 154 ? 5.418 -4.168 10.844 1 98.81 154 VAL B O 1
ATOM 2703 N N . ILE B 1 155 ? 5.133 -2.262 9.719 1 98.81 155 ILE B N 1
ATOM 2704 C CA . ILE B 1 155 ? 5.855 -2.705 8.539 1 98.81 155 ILE B CA 1
ATOM 2705 C C . ILE B 1 155 ? 7.344 -2.404 8.703 1 98.81 155 ILE B C 1
ATOM 2707 O O . ILE B 1 155 ? 7.738 -1.241 8.82 1 98.81 155 ILE B O 1
ATOM 2711 N N . ARG B 1 156 ? 8.156 -3.426 8.711 1 98.75 156 ARG B N 1
ATOM 2712 C CA . ARG B 1 156 ? 9.586 -3.273 8.977 1 98.75 156 ARG B CA 1
ATOM 2713 C C . ARG B 1 156 ? 10.305 -2.723 7.754 1 98.75 156 ARG B C 1
ATOM 2715 O O . ARG B 1 156 ? 10.062 -3.164 6.629 1 98.75 156 ARG B O 1
ATOM 2722 N N . GLN B 1 157 ? 11.164 -1.706 8.031 1 98.75 157 GLN B N 1
ATOM 2723 C CA . GLN B 1 157 ? 11.984 -1.064 7.004 1 98.75 157 GLN B CA 1
ATOM 2724 C C . GLN B 1 157 ? 11.141 -0.697 5.785 1 98.75 157 GLN B C 1
ATOM 2726 O O . GLN B 1 157 ? 11.516 -1.014 4.652 1 98.75 157 GLN B O 1
ATOM 2731 N N . ALA B 1 158 ? 10.055 0.016 5.984 1 98.25 158 ALA B N 1
ATOM 2732 C CA . ALA B 1 158 ? 9.031 0.334 4.988 1 98.25 158 ALA B CA 1
ATOM 2733 C C . ALA B 1 158 ? 9.484 1.479 4.086 1 98.25 158 ALA B C 1
ATOM 2735 O O . ALA B 1 158 ? 9 1.619 2.961 1 98.25 158 ALA B O 1
ATOM 2736 N N . GLU B 1 159 ? 10.367 2.248 4.566 1 97.62 159 GLU B N 1
ATOM 2737 C CA . GLU B 1 159 ? 10.758 3.459 3.848 1 97.62 159 GLU B CA 1
ATOM 2738 C C . GLU B 1 159 ? 12.258 3.715 3.973 1 97.62 159 GLU B C 1
ATOM 2740 O O . GLU B 1 159 ? 12.828 3.57 5.055 1 97.62 159 GLU B O 1
ATOM 2745 N N . LYS B 1 160 ? 12.852 4.102 2.836 1 96.5 160 LYS B N 1
ATOM 2746 C CA . LYS B 1 160 ? 14.266 4.484 2.812 1 96.5 160 LYS B CA 1
ATOM 2747 C C . LYS B 1 160 ? 14.422 5.996 2.916 1 96.5 160 LYS B C 1
ATOM 2749 O O . LYS B 1 160 ? 13.969 6.734 2.037 1 96.5 160 LYS B O 1
ATOM 2754 N N . LEU B 1 161 ? 14.977 6.41 3.992 1 94.19 161 LEU B N 1
ATOM 2755 C CA . LEU B 1 161 ? 15.32 7.812 4.215 1 94.19 161 LEU B CA 1
ATOM 2756 C C . LEU B 1 161 ? 16.828 8.023 4.137 1 94.19 161 LEU B C 1
ATOM 2758 O O . LEU B 1 161 ? 17.594 7.055 4.121 1 94.19 161 LEU B O 1
ATOM 2762 N N . PRO B 1 162 ? 17.281 9.234 4.031 1 88.88 162 PRO B N 1
ATOM 2763 C CA . PRO B 1 162 ? 18.719 9.5 3.945 1 88.88 162 PRO B CA 1
ATOM 2764 C C . PRO B 1 162 ? 19.5 8.867 5.09 1 88.88 162 PRO B C 1
ATOM 2766 O O . PRO B 1 162 ? 20.625 8.383 4.883 1 88.88 162 PRO B O 1
ATOM 2769 N N . LYS B 1 163 ? 18.922 8.758 6.273 1 90.38 163 LYS B N 1
ATOM 2770 C CA . LYS B 1 163 ? 19.625 8.25 7.438 1 90.38 163 LYS B CA 1
ATOM 2771 C C . LYS B 1 163 ? 19.438 6.738 7.582 1 90.38 163 LYS B C 1
ATOM 2773 O O . LYS B 1 163 ? 19.984 6.121 8.492 1 90.38 163 LYS B O 1
ATOM 2778 N N . GLY B 1 164 ? 18.688 6.18 6.672 1 94.88 164 GLY B N 1
ATOM 2779 C CA . GLY B 1 164 ? 18.453 4.742 6.719 1 94.88 164 GLY B CA 1
ATOM 2780 C C . GLY B 1 164 ? 16.984 4.367 6.586 1 94.88 164 GLY B C 1
ATOM 2781 O O . GLY B 1 164 ? 16.141 5.227 6.336 1 94.88 164 GLY B O 1
ATOM 2782 N N . TYR B 1 165 ? 16.75 3.053 6.758 1 97.56 165 TYR B N 1
ATOM 2783 C CA . TYR B 1 165 ? 15.375 2.57 6.66 1 97.56 165 TYR B CA 1
ATOM 2784 C C . TYR B 1 165 ? 14.617 2.82 7.961 1 97.56 165 TYR B C 1
ATOM 2786 O O . TYR B 1 165 ? 15.188 2.707 9.047 1 97.56 165 TYR B O 1
ATOM 2794 N N . VAL B 1 166 ? 13.344 3.066 7.793 1 97.75 166 VAL B N 1
ATOM 2795 C CA . VAL B 1 166 ? 12.5 3.221 8.977 1 97.75 166 VAL B CA 1
ATOM 2796 C C . VAL B 1 166 ? 11.297 2.289 8.875 1 97.75 166 VAL B C 1
ATOM 2798 O O . VAL B 1 166 ? 10.82 1.989 7.781 1 97.75 166 VAL B O 1
ATOM 2801 N N . ASN B 1 167 ? 10.875 1.841 10.086 1 98.62 167 ASN B N 1
ATOM 2802 C CA . ASN B 1 167 ? 9.625 1.096 10.188 1 98.62 167 ASN B CA 1
ATOM 2803 C C . ASN B 1 167 ? 8.414 2.027 10.195 1 98.62 167 ASN B C 1
ATOM 2805 O O . ASN B 1 167 ? 8.5 3.156 10.68 1 98.62 167 ASN B O 1
ATOM 2809 N N . HIS B 1 168 ? 7.32 1.522 9.641 1 98.69 168 HIS B N 1
ATOM 2810 C CA . HIS B 1 168 ? 6.078 2.283 9.68 1 98.69 168 HIS B CA 1
ATOM 2811 C C . HIS B 1 168 ? 5.055 1.618 10.602 1 98.69 168 HIS B C 1
ATOM 2813 O O . HIS B 1 168 ? 4.77 0.427 10.453 1 98.69 168 HIS B O 1
ATOM 2819 N N . ALA B 1 169 ? 4.523 2.377 11.539 1 98.81 169 ALA B N 1
ATOM 2820 C CA . ALA B 1 169 ? 3.293 1.995 12.227 1 98.81 169 ALA B CA 1
ATOM 2821 C C . ALA B 1 169 ? 2.074 2.227 11.336 1 98.81 169 ALA B C 1
ATOM 2823 O O . ALA B 1 169 ? 1.928 3.297 10.742 1 98.81 169 ALA B O 1
ATOM 2824 N N . VAL B 1 170 ? 1.244 1.229 11.211 1 98.88 170 VAL B N 1
ATOM 2825 C CA . VAL B 1 170 ? 0.043 1.317 10.391 1 98.88 170 VAL B CA 1
ATOM 2826 C C . VAL B 1 170 ? -1.188 1.439 11.281 1 98.88 170 VAL B C 1
ATOM 2828 O O . VAL B 1 170 ? -1.481 0.541 12.07 1 98.88 170 VAL B O 1
ATOM 2831 N N . TYR B 1 171 ? -1.908 2.562 11.141 1 98.88 171 TYR B N 1
ATOM 2832 C CA . TYR B 1 171 ? -3.137 2.82 11.883 1 98.88 171 TYR B CA 1
ATOM 2833 C C . TYR B 1 171 ? -4.352 2.771 10.969 1 98.88 171 TYR B C 1
ATOM 2835 O O . TYR B 1 171 ? -4.352 3.383 9.898 1 98.88 171 TYR B O 1
ATOM 2843 N N . GLY B 1 172 ? -5.375 2.033 11.398 1 98.88 172 GLY B N 1
ATOM 2844 C CA . GLY B 1 172 ? -6.594 1.926 10.617 1 98.88 172 GLY B CA 1
ATOM 2845 C C . GLY B 1 172 ? -7.836 2.359 11.375 1 98.88 172 GLY B C 1
ATOM 2846 O O . GLY B 1 172 ? -7.949 2.113 12.578 1 98.88 172 GLY B O 1
ATOM 2847 N N . MET B 1 173 ? -8.734 3.002 10.734 1 98.88 173 MET B N 1
ATOM 2848 C CA . MET B 1 173 ? -10.062 3.371 11.219 1 98.88 173 MET B CA 1
ATOM 2849 C C . MET B 1 173 ? -11.148 2.904 10.258 1 98.88 173 MET B C 1
ATOM 2851 O O . MET B 1 173 ? -11.078 3.189 9.062 1 98.88 173 MET B O 1
ATOM 2855 N N . LEU B 1 174 ? -12.07 2.117 10.781 1 98.81 174 LEU B N 1
ATOM 2856 C CA . LEU B 1 174 ? -13.203 1.665 9.977 1 98.81 174 LEU B CA 1
ATOM 2857 C C . LEU B 1 174 ? -14.398 2.588 10.148 1 98.81 174 LEU B C 1
ATOM 2859 O O . LEU B 1 174 ? -14.57 3.195 11.211 1 98.81 174 LEU B O 1
ATOM 2863 N N . GLN B 1 175 ? -15.172 2.635 9.172 1 98.5 175 GLN B N 1
ATOM 2864 C CA . GLN B 1 175 ? -16.328 3.521 9.148 1 98.5 175 GLN B CA 1
ATOM 2865 C C . GLN B 1 175 ? -17.219 3.307 10.367 1 98.5 175 GLN B C 1
ATOM 2867 O O . GLN B 1 175 ? -17.609 4.27 11.031 1 98.5 175 GLN B O 1
ATOM 2872 N N . HIS B 1 176 ? -17.562 2.084 10.648 1 98.12 176 HIS B N 1
ATOM 2873 C CA . HIS B 1 176 ? -18.469 1.8 11.758 1 98.12 176 HIS B CA 1
ATOM 2874 C C . HIS B 1 176 ? -17.859 2.201 13.094 1 98.12 176 HIS B C 1
ATOM 2876 O O . HIS B 1 176 ? -18.562 2.607 14.008 1 98.12 176 HIS B O 1
ATOM 2882 N N . GLU B 1 177 ? -16.578 2.068 13.281 1 98.31 177 GLU B N 1
ATOM 2883 C CA . GLU B 1 177 ? -15.891 2.506 14.492 1 98.31 177 GLU B CA 1
ATOM 2884 C C . GLU B 1 177 ? -15.969 4.02 14.648 1 98.31 177 GLU B C 1
ATOM 2886 O O . GLU B 1 177 ? -16.172 4.523 15.758 1 98.31 177 GLU B O 1
ATOM 2891 N N . TRP B 1 178 ? -15.742 4.719 13.547 1 97.88 178 TRP B N 1
ATOM 2892 C CA . TRP B 1 178 ? -15.766 6.176 13.547 1 97.88 178 TRP B CA 1
ATOM 2893 C C . TRP B 1 178 ? -17.141 6.695 13.945 1 97.88 178 TRP B C 1
ATOM 2895 O O . TRP B 1 178 ? -17.25 7.68 14.688 1 97.88 178 TRP B O 1
ATOM 2905 N N . GLU B 1 179 ? -18.156 6.047 13.516 1 95.75 179 GLU B N 1
ATOM 2906 C CA . GLU B 1 179 ? -19.531 6.418 13.859 1 95.75 179 GLU B CA 1
ATOM 2907 C C . GLU B 1 179 ? -19.781 6.297 15.359 1 95.75 179 GLU B C 1
ATOM 2909 O O . GLU B 1 179 ? -20.531 7.078 15.938 1 95.75 179 GLU B O 1
ATOM 2914 N N . LEU B 1 180 ? -19.094 5.383 15.969 1 93.75 180 LEU B N 1
ATOM 2915 C CA . LEU B 1 180 ? -19.25 5.172 17.406 1 93.75 180 LEU B CA 1
ATOM 2916 C C . LEU B 1 180 ? -18.469 6.211 18.203 1 93.75 180 LEU B C 1
ATOM 2918 O O . LEU B 1 180 ? -18.828 6.547 19.328 1 93.75 180 LEU B O 1
ATOM 2922 N N . LEU B 1 181 ? -17.438 6.633 17.656 1 91.12 181 LEU B N 1
ATOM 2923 C CA . LEU B 1 181 ? -16.562 7.57 18.328 1 91.12 181 LEU B CA 1
ATOM 2924 C C . LEU B 1 181 ? -17.062 9 18.172 1 91.12 181 LEU B C 1
ATOM 2926 O O . LEU B 1 181 ? -16.734 9.867 19 1 91.12 181 LEU B O 1
ATOM 2930 N N . ARG B 1 182 ? -17.75 9.172 17.078 1 84.44 182 ARG B N 1
ATOM 2931 C CA . ARG B 1 182 ? -18.234 10.516 16.781 1 84.44 182 ARG B CA 1
ATOM 2932 C C . ARG B 1 182 ? -19.312 10.938 17.781 1 84.44 182 ARG B C 1
ATOM 2934 O O . ARG B 1 182 ? -20.141 10.125 18.188 1 84.44 182 ARG B O 1
#

Radius of gyration: 22.46 Å; Cα contacts (8 Å, |Δi|>4): 699; chains: 2; bounding box: 40×65×47 Å

Solvent-accessible surface area (backbone atoms only — not comparable to full-atom values): 19412 Å² total; per-residue (Å²): 126,74,64,44,74,77,53,98,50,31,34,35,33,60,67,51,81,86,45,25,63,64,49,38,51,38,48,61,77,15,36,81,70,46,48,77,81,35,82,63,49,84,70,53,80,48,61,64,50,37,43,52,47,53,53,49,42,53,50,44,24,71,69,50,68,16,39,48,26,35,34,27,50,75,86,37,75,34,32,42,37,31,44,41,71,44,38,74,78,40,24,31,36,36,49,51,71,52,68,29,72,88,50,70,94,68,55,54,63,48,54,54,48,51,52,50,51,47,40,42,34,60,73,68,58,24,48,33,43,33,40,69,30,46,66,83,40,57,74,64,46,48,37,48,53,73,72,64,37,42,80,36,32,46,43,75,53,59,35,54,45,96,91,42,65,38,36,27,35,36,29,41,40,42,34,74,59,49,63,69,72,99,127,74,64,44,74,77,54,98,48,32,33,35,33,60,68,53,81,85,45,25,63,61,50,35,51,36,48,59,78,15,36,80,70,46,48,79,78,35,82,63,48,83,70,54,80,49,60,63,49,38,43,50,48,52,52,49,44,53,51,42,23,74,70,48,70,18,40,48,26,35,33,28,50,75,87,36,77,34,31,42,38,30,44,39,69,45,38,74,77,42,24,33,36,35,50,50,71,55,66,28,73,88,50,69,93,69,57,55,64,47,56,52,48,50,52,51,51,46,40,42,35,62,74,66,59,24,47,34,41,36,40,71,31,47,66,83,40,57,75,65,46,47,38,48,52,73,73,65,35,41,79,36,32,46,43,74,54,59,36,57,44,97,93,40,67,38,34,27,34,35,29,42,40,44,35,75,58,49,61,68,71,97

Nearest PDB structures (foldseek):
  1s7l-assembly1_A  TM=9.535E-01  e=2.545E-18  Salmonella enterica subsp. enterica serovar Typhimurium str. LT2
  1nsl-assembly1_E  TM=9.169E-01  e=2.391E-18  Bacillus subtilis
  1nsl-assembly1_F  TM=9.039E-01  e=2.111E-18  Bacillus subtilis
  3r96-assembly1_A  TM=9.609E-01  e=5.084E-17  Escherichia coli
  6d72-assembly1_C  TM=7.912E-01  e=7.559E-13  Yersinia pestis

Foldseek 3Di:
DDWADLDDFKIKAFDDLVCLVLVLVLLVVQVVVCQVFDVCSVVSPDSVVSSVVSVVQVVLCVPQNKTKIFMGGNRHGFWMKIWDGADVVQQEIEMDMDTGPPPAPPCRVLSVVLVVVCCSCPVVVGFKYKYKDFPPPPRSVVNLVVLPWDFPDKAQQPDQHPVGGTIITMTMDGNVNNVVSD/DDWADLDDFKIKAFDDLVCLVLVLVLLVVQVVVCQVFDVCSVVSPDSVVSSVVSVVQVVLCVPQNKTKIFMGGNNHGFWMKIWDGADVVQQEIEMDMDTGPPNAPPCRVLSVVLVVVCCSCPVVVGFKYKYKDFPPPPRSVVSLVVLPWDFPDKAQQPDQHPVGGTIITMTMDGNVNNVVSD

InterPro domains:
  IPR000182 GNAT domain [PF13302] (11-150)
  IPR000182 GNAT domain [PS51186] (10-177)
  IPR016181 Acyl-CoA N-acyltransferase [SSF55729] (7-174)
  IPR051908 Ribosomal-protein N-acetyltransferase [PTHR43441] (7-180)

Organism: NCBI:txid248903

Sequence (364 aa):
MFTYSLDEYTELRPLSMEHTKPLFELTDRSRDQLRHWLPWVDHVTEVEHTSNFISNALKQGAENGGFTAGVWLKGDLAGIIGFHEINWTNRSVSIGYWLGKGFEGQGLMTSACRVLVDHALVTLDLNRVEIRSATNNKRSRAIPERLGFVLEGVIRQAEKLPKGYVNHAVYGMLQHEWELLRMFTYSLDEYTELRPLSMEHTKPLFELTDRSRDQLRHWLPWVDHVTEVEHTSNFISNALKQGAENGGFTAGVWLKGDLAGIIGFHEINWTNRSVSIGYWLGKGFEGQGLMTSACRVLVDHALVTLDLNRVEIRSATNNKRSRAIPERLGFVLEGVIRQAEKLPKGYVNHAVYGMLQHEWELLR

Secondary structure (DSSP, 8-state):
---EE-SSSEEEEE--GGGHHHHHHHHHHTHHHHTTT-TTGGG--SHHHHHHHHHHHHHHHHHHS-EEEEEEETTEEEEEEEE---BTTTTEEEEEEEE-TT-TTSSHHHHHHHHHHHIIIIIS--SEEEEEEETT-HHHHHHHHHTT-EEEEEEEEEEEETTEEEEEEEEEEEHHHHHHH-/---EE-SSSEEEEE--GGGHHHHHHHHHHTHHHHTTT-TTGGG--SHHHHHHHHHHHHHHHHHHS-EEEEEEETTEEEEEEEE---BTTTTEEEEEEEE-TT-TTSSHHHHHHHHHHHIIIIIS--SEEEEEEETT-HHHHHHHHHTT-EEEEEEEEEEEETTEEEEEEEEEEEHHHHHHH-